Protein AF-A0A538TGB2-F1 (afdb_monomer)

Secondary structure (DSSP, 8-state):
-PPPPTTS-HHHHHHHHHHHHHHHHT-HHHHHHHHHHHHHHHHHTT-HHHHHHHHHHHHHH--SHHHHHHHHHHHHHHHHH-S-GGGTHHHHHHHHHHHHHHHHHTT-HHHHHHHHHHHHHHHTSSPSSHHHHHHHHHHHHHHHHHHHHHS--GGG-EEEE--GGGHHHHHHHHHHHHHHHHHTT---HHHH--HHHHHHHHTTSEEEEEEETTEEEEEEEEEEEEETTEEEEEEEEEEE-GGGTTSSHHHHHHHHHHHHHHHTT--EEEEEEETT-HHHHHHHHTTT-EEEEEEE-TT-SSEEEEEEEE--

Radius of gyration: 23.54 Å; Cα contacts (8 Å, |Δi|>4): 450; chains: 1; bounding box: 54×41×68 Å

Solvent-accessible surface area (backbone atoms only — not comparable to full-atom values): 16550 Å² total; per-residue (Å²): 132,81,81,70,56,91,95,53,59,60,69,48,47,52,40,42,53,48,18,54,52,30,43,73,74,67,43,49,69,68,18,48,52,31,33,50,55,36,27,52,58,26,52,78,69,68,34,26,62,59,25,12,56,38,24,40,52,42,22,69,58,43,84,52,67,69,62,20,37,52,24,22,50,47,14,43,52,25,48,71,60,32,85,65,57,76,80,42,51,87,49,48,27,54,40,30,36,54,33,17,50,39,29,44,75,72,66,42,48,72,60,11,49,58,30,28,56,53,14,48,59,45,36,69,73,40,69,89,51,74,66,35,53,50,52,40,54,49,36,50,52,52,48,48,50,54,53,62,44,72,76,36,58,79,82,64,48,53,74,46,74,64,58,80,84,41,28,63,60,48,27,53,33,32,23,58,37,30,37,69,49,40,75,72,71,43,69,53,65,50,42,73,50,46,49,70,53,41,51,61,67,46,59,91,40,54,41,39,33,31,33,40,94,95,34,70,46,31,34,35,31,38,31,82,47,72,60,96,85,50,55,27,24,38,48,43,73,75,30,41,28,67,92,56,52,95,71,54,54,68,60,53,51,50,52,49,49,56,52,48,22,52,77,71,76,24,55,27,43,35,36,70,46,50,56,87,44,52,71,62,54,53,57,41,42,79,70,61,33,40,80,80,51,71,47,75,53,89,94,45,89,52,50,23,38,28,34,36,28,81,64,131

Nearest PDB structures (foldseek):
  4ua3-assembly1_A  TM=7.512E-01  e=4.539E-07  Schizosaccharomyces pombe 972h-
  4y49-assembly2_I  TM=7.446E-01  e=3.347E-05  Saccharomyces cerevisiae
  2vzz-assembly1_D  TM=7.423E-01  e=2.301E-04  Mycobacterium tuberculosis H37Rv
  2vzy-assembly1_D  TM=6.512E-01  e=7.025E-05  Mycobacterium tuberculosis H37Rv
  2vzy-assembly1_C  TM=6.639E-01  e=1.152E-04  Mycobacterium tuberculosis H37Rv

InterPro domains:
  IPR000182 GNAT domain [PF00583] (200-289)
  IPR000182 GNAT domain [PS51186] (157-312)
  IPR011990 Tetratricopeptide-like helical domain superfamily [SSF48452] (15-126)
  IPR016181 Acyl-CoA N-acyltransferase [SSF55729] (154-296)
  IPR019734 Tetratricopeptide repeat [PS50005] (93-126)
  IPR050832 Bacterial Acetyltransferase [PTHR43877] (157-295)

Organism: Eiseniibacteriota bacterium (NCBI:txid2212470)

Sequence (312 aa):
MRPVPPGFDASVWEQLERARAQASSGDVADAGELYRYAYEACRARQDHYYASVIAHQAGVAEPELAKKHEWNLIAVAEADAVTDRTRVRDFYASNLNNLGMTYAQLGERARAKKTFERALRHAAELAPGAYADQVRGGIERNLARLSTEDSGTNADTTVRRATDDDVPPLTRLINAAYRALGEMGLNFTGVTQDDATTRLRMNGCEVFVIERQERLIGTVKIRIRDDGGIRYAEMTQLAVHPVQQHGGLGTRLVGLVEKRAMELGVDRVRLDTAIPARDLVRWYERRGYAAVGEIQRVGKNYRSVILEKVLS

Mean predicted aligned error: 13.72 Å

Foldseek 3Di:
DDDAPPPHDPVLVVLQVVLVVCLVVVVLPSSLVSLVVSLVVCVVVLVLLVNLVSLQVNLVSDPDLVSNLVSLVSNQVSLVSDPPVVSCLLCNLVSLQSNLVSCVVVVVLVSSLVSLVVSLVSLVVDDDDPSSVVSNVSSVLSNVLSVVCVVDDVVQKDKDWDDLVCLQLLLVQQLQQCCVVVVVVWVPCSVDPDSVRSVVVPPQWGKMFIDGPNHTFWIKIWHWDDDPNQIEIEIDSTTGRPSCPPVCVSVVNVVVSCVVRVVVVHQKYKYKDFPVPVVVVVVVVVVQWDFDAWDDDPPIPGIITMTMHGHD

Structure (mmCIF, N/CA/C/O backbone):
data_AF-A0A538TGB2-F1
#
_entry.id   AF-A0A538TGB2-F1
#
loop_
_atom_site.group_PDB
_atom_site.id
_atom_site.type_symbol
_atom_site.label_atom_id
_atom_site.label_alt_id
_atom_site.label_comp_id
_atom_site.label_asym_id
_atom_site.label_entity_id
_atom_site.label_seq_id
_atom_site.pdbx_PDB_ins_code
_atom_site.Cartn_x
_atom_site.Cartn_y
_atom_site.Cartn_z
_atom_site.occupancy
_atom_site.B_iso_or_equiv
_atom_site.auth_seq_id
_atom_site.auth_comp_id
_atom_site.auth_asym_id
_atom_site.auth_atom_id
_atom_site.pdbx_PDB_model_num
ATOM 1 N N . MET A 1 1 ? 11.758 18.689 -25.638 1.00 71.62 1 MET A N 1
ATOM 2 C CA . MET A 1 1 ? 11.527 17.467 -26.432 1.00 71.62 1 MET A CA 1
ATOM 3 C C . MET A 1 1 ? 12.863 16.773 -26.621 1.00 71.62 1 MET A C 1
ATOM 5 O O . MET A 1 1 ? 13.844 17.466 -26.882 1.00 71.62 1 MET A O 1
ATOM 9 N N . ARG A 1 2 ? 12.944 15.460 -26.402 1.00 81.81 2 ARG A N 1
ATOM 10 C CA . ARG A 1 2 ? 14.190 14.700 -26.613 1.00 81.81 2 ARG A CA 1
ATOM 11 C C . ARG A 1 2 ? 14.505 14.611 -28.115 1.00 81.81 2 ARG A C 1
ATOM 13 O O . ARG A 1 2 ? 13.558 14.567 -28.902 1.00 81.81 2 ARG A O 1
ATOM 20 N N . PRO A 1 3 ? 15.786 14.563 -28.528 1.00 86.75 3 PRO A N 1
ATOM 21 C CA . PRO A 1 3 ? 16.128 14.379 -29.937 1.00 86.75 3 PRO A CA 1
ATOM 22 C C . PRO A 1 3 ? 15.581 13.043 -30.456 1.00 86.75 3 PRO A C 1
ATOM 24 O O . PRO A 1 3 ? 15.560 12.057 -29.714 1.00 86.75 3 PRO A O 1
ATOM 27 N N . VAL A 1 4 ? 15.145 13.023 -31.720 1.00 88.06 4 VAL A N 1
ATOM 28 C CA . VAL A 1 4 ? 14.695 11.796 -32.393 1.00 88.06 4 VAL A CA 1
ATOM 29 C C . VAL A 1 4 ? 15.883 10.832 -32.468 1.00 88.06 4 VAL A C 1
ATOM 31 O O . VAL A 1 4 ? 16.950 11.231 -32.947 1.00 88.06 4 VAL A O 1
ATOM 34 N N . PRO A 1 5 ? 15.749 9.583 -31.995 1.00 85.31 5 PRO A N 1
ATOM 35 C CA . PRO A 1 5 ? 16.825 8.618 -32.098 1.00 85.31 5 PRO A CA 1
ATOM 36 C C . PRO A 1 5 ? 17.201 8.342 -33.561 1.00 85.31 5 PRO A C 1
ATOM 38 O O . PRO A 1 5 ? 16.323 8.339 -34.427 1.00 85.31 5 PRO A O 1
ATOM 41 N N . PRO A 1 6 ? 18.481 8.057 -33.857 1.00 80.69 6 PRO A N 1
ATOM 42 C CA . PRO A 1 6 ? 18.906 7.729 -35.213 1.00 80.69 6 PRO A CA 1
ATOM 43 C C . PRO A 1 6 ? 18.075 6.587 -35.814 1.00 80.69 6 PRO A C 1
ATOM 45 O O . PRO A 1 6 ? 17.938 5.527 -35.205 1.00 80.69 6 PRO A O 1
ATOM 48 N N . GLY A 1 7 ? 17.518 6.812 -37.008 1.00 77.62 7 GLY A N 1
ATOM 49 C CA . GLY A 1 7 ? 16.711 5.823 -37.733 1.00 77.62 7 GLY A CA 1
ATOM 50 C C . GLY A 1 7 ? 15.274 5.641 -37.226 1.00 77.62 7 GLY A C 1
ATOM 51 O O . GLY A 1 7 ? 14.541 4.832 -37.796 1.00 77.62 7 GLY A O 1
ATOM 52 N N . PHE A 1 8 ? 14.857 6.385 -36.196 1.00 84.69 8 PHE A N 1
ATOM 53 C CA . PHE A 1 8 ? 13.492 6.346 -35.681 1.00 84.69 8 PHE A CA 1
ATOM 54 C C . PHE A 1 8 ? 12.589 7.347 -36.413 1.00 84.69 8 PHE A C 1
ATOM 56 O O . PHE A 1 8 ? 13.023 8.434 -36.796 1.00 84.69 8 PHE A O 1
ATOM 63 N N . ASP A 1 9 ? 11.324 6.981 -36.612 1.00 86.19 9 ASP A N 1
ATOM 64 C CA . ASP A 1 9 ? 10.354 7.832 -37.300 1.00 86.19 9 ASP A CA 1
ATOM 65 C C . ASP A 1 9 ? 10.039 9.081 -36.459 1.00 86.19 9 ASP A C 1
ATOM 67 O O . ASP A 1 9 ? 9.584 8.985 -35.316 1.00 86.19 9 ASP A O 1
ATOM 71 N N . ALA A 1 10 ? 10.298 10.264 -37.021 1.00 88.12 10 ALA A N 1
ATOM 72 C CA . ALA A 1 10 ? 10.151 11.531 -36.312 1.00 88.12 10 ALA A CA 1
ATOM 73 C C . ALA A 1 10 ? 8.697 11.825 -35.906 1.00 88.12 10 ALA A C 1
ATOM 75 O O . ALA A 1 10 ? 8.475 12.371 -34.826 1.00 88.12 10 ALA A O 1
ATOM 76 N N . SER A 1 11 ? 7.716 11.423 -36.721 1.00 86.69 11 SER A N 1
ATOM 77 C CA . SER A 1 11 ? 6.295 11.605 -36.409 1.00 86.69 11 SER A CA 1
ATOM 78 C C . SER A 1 11 ? 5.872 10.688 -35.263 1.00 86.69 11 SER A C 1
ATOM 80 O O . SER A 1 11 ? 5.212 11.124 -34.321 1.00 86.69 11 SER A O 1
ATOM 82 N N . VAL A 1 12 ? 6.320 9.429 -35.278 1.00 88.75 12 VAL A N 1
ATOM 83 C CA . VAL A 1 12 ? 6.070 8.488 -34.173 1.00 88.75 12 VAL A CA 1
ATOM 84 C C . VAL A 1 12 ? 6.739 8.970 -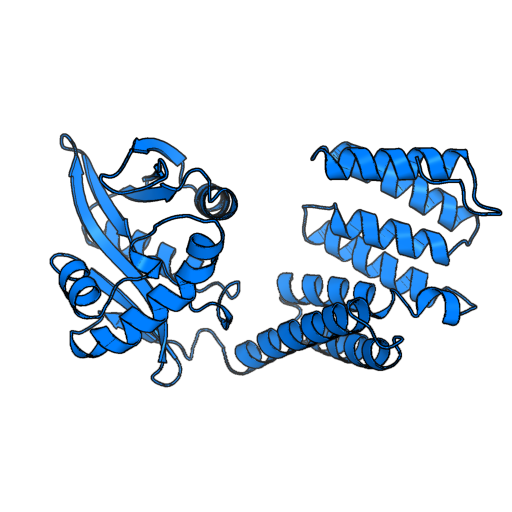32.883 1.00 88.75 12 VAL A C 1
ATOM 86 O O . VAL A 1 12 ? 6.155 8.867 -31.804 1.00 88.75 12 VAL A O 1
ATOM 89 N N . TRP A 1 13 ? 7.947 9.533 -32.980 1.00 90.62 13 TRP A N 1
ATOM 90 C CA . TRP A 1 13 ? 8.665 10.085 -31.830 1.00 90.62 13 TRP A CA 1
ATOM 91 C C . TRP A 1 13 ? 7.940 11.271 -31.199 1.00 90.62 13 TRP A C 1
ATOM 93 O O . TRP A 1 13 ? 7.841 11.351 -29.976 1.00 90.62 13 TRP A O 1
ATOM 103 N N . GLU A 1 14 ? 7.410 12.174 -32.022 1.00 90.56 14 GLU A N 1
ATOM 104 C CA . GLU A 1 14 ? 6.625 13.315 -31.556 1.00 90.56 14 GLU A CA 1
ATOM 105 C C . GLU A 1 14 ? 5.381 12.858 -30.784 1.00 90.56 14 GLU A C 1
ATOM 107 O O . GLU A 1 14 ? 5.138 13.326 -29.670 1.00 90.56 14 GLU A O 1
ATOM 112 N N . GLN A 1 15 ? 4.634 11.886 -31.320 1.00 89.38 15 GLN A N 1
ATOM 113 C CA . GLN A 1 15 ? 3.463 11.335 -30.630 1.00 89.38 15 GLN A CA 1
ATOM 114 C C . GLN A 1 15 ? 3.843 10.641 -29.318 1.00 89.38 15 GLN A C 1
ATOM 116 O O . GLN A 1 15 ? 3.146 10.787 -28.315 1.00 89.38 15 GLN A O 1
ATOM 121 N N . LEU A 1 16 ? 4.980 9.945 -29.284 1.00 91.12 16 LEU A N 1
ATOM 122 C CA . LEU A 1 16 ? 5.488 9.328 -28.063 1.00 91.12 16 LEU A CA 1
ATOM 123 C C . LEU A 1 16 ? 5.885 10.367 -26.999 1.00 91.12 16 LEU A C 1
ATOM 125 O O . LEU A 1 16 ? 5.626 10.168 -25.812 1.00 91.12 16 LEU A O 1
ATOM 129 N N . GLU A 1 17 ? 6.495 11.485 -27.394 1.00 92.44 17 GLU A N 1
ATOM 130 C CA . GLU A 1 17 ? 6.800 12.591 -26.477 1.00 92.44 17 GLU A CA 1
ATOM 131 C C . GLU A 1 17 ? 5.519 13.264 -25.958 1.00 92.44 17 GLU A C 1
ATOM 133 O O . GLU A 1 17 ? 5.442 13.588 -24.770 1.00 92.44 17 GLU A O 1
ATOM 138 N N . ARG A 1 18 ? 4.485 13.404 -26.801 1.00 89.31 18 ARG A N 1
ATOM 139 C CA . ARG A 1 18 ? 3.155 13.875 -26.380 1.00 89.31 18 ARG A CA 1
ATOM 140 C C . ARG A 1 18 ? 2.497 12.922 -25.382 1.00 89.31 18 ARG A C 1
ATOM 142 O O . ARG A 1 18 ? 2.038 13.388 -24.342 1.00 89.31 18 ARG A O 1
ATOM 149 N N . ALA A 1 19 ? 2.540 11.611 -25.636 1.00 90.25 19 ALA A N 1
ATOM 150 C CA . ALA A 1 19 ? 2.026 10.591 -24.718 1.00 90.25 19 ALA A CA 1
ATOM 151 C C . ALA A 1 19 ? 2.683 10.704 -23.336 1.00 90.25 19 ALA A C 1
ATOM 153 O O . ALA A 1 19 ? 2.006 10.723 -22.310 1.00 90.25 19 ALA A O 1
ATOM 154 N N . ARG A 1 20 ? 4.014 10.861 -23.304 1.00 90.94 20 ARG A N 1
ATOM 155 C CA . ARG A 1 20 ? 4.772 11.062 -22.057 1.00 90.94 20 ARG A CA 1
ATOM 156 C C . ARG A 1 20 ? 4.334 12.324 -21.319 1.00 90.94 20 ARG A C 1
ATOM 158 O O . ARG A 1 20 ? 4.204 12.295 -20.093 1.00 90.94 20 ARG A O 1
ATOM 165 N N . ALA A 1 21 ? 4.125 13.424 -22.040 1.00 87.88 21 ALA A N 1
ATOM 166 C CA . ALA A 1 21 ? 3.692 14.682 -21.442 1.00 87.88 21 ALA A CA 1
ATOM 167 C C . ALA A 1 21 ? 2.289 14.556 -20.823 1.00 87.88 21 ALA A C 1
ATOM 169 O O . ALA A 1 21 ? 2.114 14.925 -19.664 1.00 87.88 21 ALA A O 1
ATOM 170 N N . GLN A 1 22 ? 1.337 13.959 -21.547 1.00 87.12 22 GLN A N 1
ATOM 171 C CA . GLN A 1 22 ? -0.039 13.747 -21.080 1.00 87.12 22 GLN A CA 1
ATOM 172 C C . GLN A 1 22 ? -0.117 12.788 -19.886 1.00 87.12 22 GLN A C 1
ATOM 174 O O . GLN A 1 22 ? -0.754 13.094 -18.875 1.00 87.12 22 GLN A O 1
ATOM 179 N N . ALA A 1 23 ? 0.618 11.673 -19.940 1.00 83.31 23 ALA A N 1
ATOM 180 C CA . ALA A 1 23 ? 0.726 10.752 -18.813 1.00 83.31 23 ALA A CA 1
ATOM 181 C C . ALA A 1 23 ? 1.281 11.455 -17.560 1.00 83.31 23 ALA A C 1
ATOM 183 O O . ALA A 1 23 ? 0.817 11.207 -16.448 1.00 83.31 23 ALA A O 1
ATOM 184 N N . SER A 1 24 ? 2.235 12.378 -17.733 1.00 82.50 24 SER A N 1
ATOM 185 C CA . SER A 1 24 ? 2.800 13.156 -16.620 1.00 82.50 24 SER A CA 1
ATOM 186 C C . SER A 1 24 ? 1.833 14.210 -16.070 1.00 82.50 24 SER A C 1
ATOM 188 O O . SER A 1 24 ? 1.917 14.542 -14.888 1.00 82.50 24 SER A O 1
ATOM 190 N N . SER A 1 25 ? 0.920 14.739 -16.893 1.00 81.69 25 SER A N 1
ATOM 191 C CA . SER A 1 25 ? -0.102 15.705 -16.467 1.00 81.69 25 SER A CA 1
ATOM 192 C C . SER A 1 25 ? -1.363 15.058 -15.885 1.00 81.69 25 SER A C 1
ATOM 194 O O . SER A 1 25 ? -2.229 15.774 -15.389 1.00 81.69 25 SER A O 1
ATOM 196 N N . GLY A 1 26 ? -1.461 13.723 -15.903 1.00 73.81 26 GLY A N 1
ATOM 197 C CA . GLY A 1 26 ? -2.597 12.970 -15.362 1.00 73.81 26 GLY A CA 1
ATOM 198 C C . GLY A 1 26 ? -3.758 12.772 -16.340 1.00 73.81 26 GLY A C 1
ATOM 199 O O . GLY A 1 26 ? -4.820 12.321 -15.916 1.00 73.81 26 GLY A O 1
ATOM 200 N N . ASP A 1 27 ? -3.560 13.075 -17.625 1.00 77.50 27 ASP A N 1
ATOM 201 C CA . ASP A 1 27 ? -4.529 12.797 -18.686 1.00 77.50 27 ASP A CA 1
ATOM 202 C C . ASP A 1 27 ? -4.235 11.427 -19.306 1.00 77.50 27 ASP A C 1
ATOM 204 O O . ASP A 1 27 ? -3.435 11.272 -20.230 1.00 77.50 27 ASP A O 1
ATOM 208 N N . VAL A 1 28 ? -4.795 10.395 -18.680 1.00 75.12 28 VAL A N 1
ATOM 209 C CA . VAL A 1 28 ? -4.347 9.018 -18.898 1.00 75.12 28 VAL A CA 1
ATOM 210 C C . VAL A 1 28 ? -5.021 8.350 -20.099 1.00 75.12 28 VAL A C 1
ATOM 212 O O . VAL A 1 28 ? -4.422 7.470 -20.716 1.00 75.12 28 VAL A O 1
ATOM 215 N N . ALA A 1 29 ? -6.241 8.769 -20.450 1.00 75.31 29 ALA A N 1
ATOM 216 C CA . ALA A 1 29 ? -6.975 8.210 -21.585 1.00 75.31 29 ALA A CA 1
ATOM 217 C C . ALA A 1 29 ? -6.307 8.600 -22.912 1.00 75.31 29 ALA A C 1
ATOM 219 O O . ALA A 1 29 ? -5.943 7.719 -23.696 1.00 75.31 29 ALA A O 1
ATOM 220 N N . ASP A 1 30 ? -6.037 9.893 -23.095 1.00 78.50 30 ASP A N 1
ATOM 221 C CA . ASP A 1 30 ? -5.397 10.426 -24.299 1.00 78.50 30 ASP A CA 1
ATOM 222 C C . ASP A 1 30 ? -3.961 9.901 -24.457 1.00 78.50 30 ASP A C 1
ATOM 224 O O . ASP A 1 30 ? -3.542 9.497 -25.547 1.00 78.50 30 ASP A O 1
ATOM 228 N N . ALA A 1 31 ? -3.218 9.798 -23.347 1.00 86.38 31 ALA A N 1
ATOM 229 C CA . ALA A 1 31 ? -1.884 9.204 -23.358 1.00 86.38 31 ALA A CA 1
ATOM 230 C C . ALA A 1 31 ? -1.906 7.738 -23.830 1.00 86.38 31 ALA A C 1
ATOM 232 O O . ALA A 1 31 ? -1.010 7.306 -24.560 1.00 86.38 31 ALA A O 1
ATOM 233 N N . GLY A 1 32 ? -2.929 6.972 -23.434 1.00 87.50 32 GLY A N 1
ATOM 234 C CA . GLY A 1 32 ? -3.091 5.568 -23.809 1.00 87.50 32 GLY A CA 1
ATOM 235 C C . GLY A 1 32 ? -3.270 5.360 -25.315 1.00 87.50 32 GLY A C 1
ATOM 236 O O . GLY A 1 32 ? -2.690 4.429 -25.881 1.00 87.50 32 GLY A O 1
ATOM 237 N N . GLU A 1 33 ? -4.023 6.235 -25.986 1.00 89.94 33 GLU A N 1
ATOM 238 C CA . GLU A 1 33 ? -4.195 6.179 -27.444 1.00 89.94 33 GLU A CA 1
ATOM 239 C C . GLU A 1 33 ? -2.892 6.484 -28.187 1.00 89.94 33 GLU A C 1
ATOM 241 O O . GLU A 1 33 ? -2.516 5.751 -29.106 1.00 89.94 33 GLU A O 1
ATOM 246 N N . LEU A 1 34 ? -2.150 7.502 -27.743 1.00 92.50 34 LEU A N 1
ATOM 247 C CA . LEU A 1 34 ? -0.860 7.850 -28.339 1.00 92.50 34 LEU A CA 1
ATOM 248 C C . LEU A 1 34 ? 0.191 6.749 -28.144 1.00 92.50 34 LEU A C 1
ATOM 250 O O . LEU A 1 34 ? 0.955 6.454 -29.067 1.00 92.50 34 LEU A O 1
ATOM 254 N N . TYR A 1 35 ? 0.217 6.101 -26.974 1.00 94.69 35 TYR A N 1
ATOM 255 C CA . TYR A 1 35 ? 1.085 4.946 -26.747 1.00 94.69 35 TYR A CA 1
ATOM 256 C C . TYR A 1 35 ? 0.736 3.771 -27.663 1.00 94.69 35 TYR A C 1
ATOM 258 O O . TYR A 1 35 ? 1.645 3.148 -28.216 1.00 94.69 35 TYR A O 1
ATOM 266 N N . ARG A 1 36 ? -0.558 3.488 -27.865 1.00 94.75 36 ARG A N 1
ATOM 267 C CA . ARG A 1 36 ? -1.010 2.432 -28.782 1.00 94.75 36 ARG A CA 1
ATOM 268 C C . ARG A 1 36 ? -0.579 2.713 -30.217 1.00 94.75 36 ARG A C 1
ATOM 270 O O . ARG A 1 36 ? 0.041 1.850 -30.832 1.00 94.75 36 ARG A O 1
ATOM 277 N N . TYR A 1 37 ? -0.813 3.931 -30.701 1.00 94.44 37 TYR A N 1
ATOM 278 C CA . TYR A 1 37 ? -0.370 4.360 -32.027 1.00 94.44 37 TYR A CA 1
ATOM 279 C C . TYR A 1 37 ? 1.144 4.178 -32.209 1.00 94.44 37 TYR A C 1
ATOM 281 O O . TYR A 1 37 ? 1.601 3.578 -33.184 1.00 94.44 37 TYR A O 1
ATOM 289 N N . ALA A 1 38 ? 1.941 4.651 -31.245 1.00 94.88 38 ALA A N 1
ATOM 290 C CA . ALA A 1 38 ? 3.393 4.560 -31.334 1.00 94.88 38 ALA A CA 1
ATOM 291 C C . ALA A 1 38 ? 3.896 3.105 -31.289 1.00 94.88 38 ALA A C 1
ATOM 293 O O . ALA A 1 38 ? 4.843 2.752 -31.999 1.00 94.88 38 ALA A O 1
ATOM 294 N N . TYR A 1 39 ? 3.250 2.250 -30.489 1.00 96.12 39 TYR A N 1
ATOM 295 C CA . TYR A 1 39 ? 3.533 0.817 -30.434 1.00 96.12 39 TYR A CA 1
ATOM 296 C C . TYR A 1 39 ? 3.254 0.141 -31.783 1.00 96.12 39 TYR A C 1
ATOM 298 O O . TYR A 1 39 ? 4.136 -0.529 -32.323 1.00 96.12 39 TYR A O 1
ATOM 306 N N . GLU A 1 40 ? 2.068 0.352 -32.357 1.00 96.12 40 GLU A N 1
ATOM 307 C CA . GLU A 1 40 ? 1.661 -0.233 -33.641 1.00 96.12 40 GLU A CA 1
ATOM 308 C C . GLU A 1 40 ? 2.585 0.199 -34.786 1.00 96.12 40 GLU A C 1
ATOM 310 O O . GLU A 1 40 ? 2.991 -0.629 -35.606 1.00 96.12 40 GLU A O 1
ATOM 315 N N . ALA A 1 41 ? 3.013 1.464 -34.796 1.00 94.44 41 ALA A N 1
ATOM 316 C CA . ALA A 1 41 ? 3.970 1.966 -35.775 1.00 94.44 41 ALA A CA 1
ATOM 317 C C . ALA A 1 41 ? 5.347 1.282 -35.664 1.00 94.44 41 ALA A C 1
ATOM 319 O O . ALA A 1 41 ? 5.949 0.926 -36.681 1.00 94.44 41 ALA A O 1
ATOM 320 N N . CYS A 1 42 ? 5.841 1.036 -34.443 1.00 93.19 42 CYS A N 1
ATOM 321 C CA . CYS A 1 42 ? 7.081 0.277 -34.236 1.00 93.19 42 CYS A CA 1
ATOM 322 C C . CYS A 1 42 ? 6.924 -1.181 -34.683 1.00 93.19 42 CYS A C 1
ATOM 324 O O . CYS A 1 42 ? 7.800 -1.732 -35.351 1.00 93.19 42 CYS A O 1
ATOM 326 N N . ARG A 1 43 ? 5.780 -1.798 -34.373 1.00 94.62 43 ARG A N 1
ATOM 327 C CA . ARG A 1 43 ? 5.451 -3.175 -34.760 1.00 94.62 43 ARG A CA 1
ATOM 328 C C . ARG A 1 43 ? 5.383 -3.379 -36.264 1.00 94.62 43 ARG A C 1
ATOM 330 O O . ARG A 1 43 ? 5.942 -4.358 -36.752 1.00 94.62 43 ARG A O 1
ATOM 337 N N . ALA A 1 44 ? 4.766 -2.453 -36.995 1.00 94.00 44 ALA A N 1
ATOM 338 C CA . ALA A 1 44 ? 4.696 -2.495 -38.456 1.00 94.00 44 ALA A CA 1
ATOM 339 C C . ALA A 1 44 ? 6.089 -2.501 -39.112 1.00 94.00 44 ALA A C 1
ATOM 341 O O . ALA A 1 44 ? 6.268 -3.040 -40.201 1.00 94.00 44 ALA A O 1
ATOM 342 N N . ARG A 1 45 ? 7.088 -1.938 -38.424 1.00 91.12 45 ARG A N 1
ATOM 343 C CA . ARG A 1 45 ? 8.490 -1.874 -38.858 1.00 91.12 45 ARG A CA 1
ATOM 344 C C . ARG A 1 45 ? 9.361 -2.977 -38.249 1.00 91.12 45 ARG A C 1
ATOM 346 O O . ARG A 1 45 ? 10.572 -2.953 -38.438 1.00 91.12 45 ARG A O 1
ATOM 353 N N . GLN A 1 46 ? 8.762 -3.910 -37.502 1.00 92.56 46 GLN A N 1
ATOM 354 C CA . GLN A 1 46 ? 9.451 -4.956 -36.737 1.00 92.56 46 GLN A CA 1
ATOM 355 C C . GLN A 1 46 ? 10.504 -4.405 -35.753 1.00 92.56 46 GLN A C 1
ATOM 357 O O . GLN A 1 46 ? 11.471 -5.082 -35.402 1.00 92.56 46 GLN A O 1
ATOM 362 N N . ASP A 1 47 ? 10.309 -3.176 -35.265 1.00 92.75 47 ASP A N 1
ATOM 363 C CA . ASP A 1 47 ? 11.178 -2.559 -34.264 1.00 92.75 47 ASP A CA 1
ATOM 364 C C . ASP A 1 47 ? 10.765 -2.997 -32.855 1.00 92.75 47 ASP A C 1
ATOM 366 O O . ASP A 1 47 ? 10.156 -2.262 -32.072 1.00 92.75 47 ASP A O 1
ATOM 370 N N . HIS A 1 48 ? 11.097 -4.246 -32.545 1.00 95.56 48 HIS A N 1
ATOM 371 C CA . HIS A 1 48 ? 10.811 -4.883 -31.262 1.00 95.56 48 HIS A CA 1
ATOM 372 C C . HIS A 1 48 ? 11.424 -4.135 -30.068 1.00 95.56 48 HIS A C 1
ATOM 374 O O . HIS A 1 48 ? 10.875 -4.152 -28.966 1.00 95.56 48 HIS A O 1
ATOM 380 N N . TYR A 1 49 ? 12.548 -3.439 -30.273 1.00 94.88 49 TYR A N 1
ATOM 381 C CA . TYR A 1 49 ? 13.207 -2.689 -29.208 1.00 94.88 49 TYR A CA 1
ATOM 382 C C . TYR A 1 49 ? 12.336 -1.519 -28.751 1.00 94.88 49 TYR A C 1
ATOM 384 O O . TYR A 1 49 ? 11.996 -1.426 -27.570 1.00 94.88 49 TYR A O 1
ATOM 392 N N . TYR A 1 50 ? 11.934 -0.646 -29.678 1.00 93.19 50 TYR A N 1
ATOM 393 C CA . TYR A 1 50 ? 11.091 0.488 -29.311 1.00 93.19 50 TYR A CA 1
ATOM 394 C C . TYR A 1 50 ? 9.667 0.060 -28.975 1.00 93.19 50 TYR A C 1
ATOM 396 O O . TYR A 1 50 ? 9.087 0.629 -28.052 1.00 93.19 50 TYR A O 1
ATOM 404 N N . ALA A 1 51 ? 9.138 -0.985 -29.619 1.00 96.06 51 ALA A N 1
ATOM 405 C CA . ALA A 1 51 ? 7.855 -1.566 -29.237 1.00 96.06 51 ALA A CA 1
ATOM 406 C C . ALA A 1 51 ? 7.849 -2.004 -27.758 1.00 96.06 51 ALA A C 1
ATOM 408 O O . ALA A 1 51 ? 6.904 -1.693 -27.034 1.00 96.06 51 ALA A O 1
ATOM 409 N N . SER A 1 52 ? 8.929 -2.631 -27.273 1.00 97.44 52 SER A N 1
ATOM 410 C CA . SER A 1 52 ? 9.078 -2.995 -25.857 1.00 97.44 52 SER A CA 1
ATOM 411 C C . SER A 1 52 ? 9.134 -1.776 -24.931 1.00 97.44 52 SER A C 1
ATOM 413 O O . SER A 1 52 ? 8.432 -1.734 -23.918 1.00 97.44 52 SER A O 1
ATOM 415 N N . VAL A 1 53 ? 9.935 -0.762 -25.281 1.00 94.88 53 VAL A N 1
ATOM 416 C CA . VAL A 1 53 ? 10.069 0.473 -24.486 1.00 94.88 53 VAL A CA 1
ATOM 417 C C . VAL A 1 53 ? 8.732 1.208 -24.375 1.00 94.88 53 VAL A C 1
ATOM 419 O O . VAL A 1 53 ? 8.367 1.673 -23.295 1.00 94.88 53 VAL A O 1
ATOM 422 N N . ILE A 1 54 ? 7.993 1.306 -25.480 1.00 95.88 54 ILE A N 1
ATOM 423 C CA . ILE A 1 54 ? 6.688 1.970 -25.535 1.00 95.88 54 ILE A CA 1
ATOM 424 C C . ILE A 1 54 ? 5.658 1.182 -24.729 1.00 95.88 54 ILE A C 1
ATOM 426 O O . ILE A 1 54 ? 4.979 1.771 -23.893 1.00 95.88 54 ILE A O 1
ATOM 430 N N . ALA A 1 55 ? 5.588 -0.140 -24.908 1.00 97.75 55 ALA A N 1
ATOM 431 C CA . ALA A 1 55 ? 4.674 -0.993 -24.151 1.00 97.75 55 ALA A CA 1
ATOM 432 C C . ALA A 1 55 ? 4.932 -0.918 -22.638 1.00 97.75 55 ALA A C 1
ATOM 434 O O . ALA A 1 55 ? 3.990 -0.851 -21.854 1.00 97.75 55 ALA A O 1
ATOM 435 N N . HIS A 1 56 ? 6.198 -0.846 -22.213 1.00 96.00 56 HIS A N 1
ATOM 436 C CA . HIS A 1 56 ? 6.534 -0.629 -20.807 1.00 96.00 56 HIS A CA 1
ATOM 437 C C . HIS A 1 56 ? 5.996 0.718 -20.290 1.00 96.00 56 HIS A C 1
ATOM 439 O O . HIS A 1 56 ? 5.391 0.769 -19.220 1.00 96.00 56 HIS A O 1
ATOM 445 N N . GLN A 1 57 ? 6.172 1.803 -21.050 1.00 95.00 57 GLN A N 1
ATOM 446 C CA . GLN A 1 57 ? 5.674 3.135 -20.677 1.00 95.00 57 GLN A CA 1
ATOM 447 C C . GLN A 1 57 ? 4.140 3.185 -20.626 1.00 95.00 57 GLN A C 1
ATOM 449 O O . GLN A 1 57 ? 3.582 3.721 -19.669 1.00 95.00 57 GLN A O 1
ATOM 454 N N . ALA A 1 58 ? 3.473 2.560 -21.599 1.00 95.25 58 ALA A N 1
ATOM 455 C CA . ALA A 1 58 ? 2.024 2.397 -21.622 1.00 95.25 58 ALA A CA 1
ATOM 456 C C . ALA A 1 58 ? 1.533 1.631 -20.384 1.00 95.25 58 ALA A C 1
ATOM 458 O O . ALA A 1 58 ? 0.630 2.083 -19.683 1.00 95.25 58 ALA A O 1
ATOM 459 N N . GLY A 1 59 ? 2.203 0.523 -20.052 1.00 94.38 59 GLY A N 1
ATOM 460 C CA . GLY A 1 59 ? 1.922 -0.266 -18.859 1.00 94.38 59 GLY A CA 1
ATOM 461 C C . GLY A 1 59 ? 2.104 0.523 -17.566 1.00 94.38 59 GLY A C 1
ATOM 462 O O . GLY A 1 59 ? 1.314 0.353 -16.651 1.00 94.38 59 GLY A O 1
ATOM 463 N N . VAL A 1 60 ? 3.086 1.422 -17.465 1.00 91.56 60 VAL A N 1
ATOM 464 C CA . VAL A 1 60 ? 3.250 2.289 -16.283 1.00 91.56 60 VAL A CA 1
ATOM 465 C C . VAL A 1 60 ? 2.093 3.285 -16.152 1.00 91.56 60 VAL A C 1
ATOM 467 O O . VAL A 1 60 ? 1.565 3.448 -15.047 1.00 91.56 60 VAL A O 1
ATOM 470 N N . ALA A 1 61 ? 1.690 3.911 -17.261 1.00 90.00 61 ALA A N 1
ATOM 471 C CA . ALA A 1 61 ? 0.628 4.915 -17.294 1.00 90.00 61 ALA A CA 1
ATOM 472 C C . ALA A 1 61 ? -0.775 4.325 -17.061 1.00 90.00 61 ALA A C 1
ATOM 474 O O . ALA A 1 61 ? -1.613 4.983 -16.457 1.00 90.00 61 ALA A O 1
ATOM 475 N N . GLU A 1 62 ? -1.026 3.085 -17.485 1.00 91.94 62 GLU A N 1
ATOM 476 C CA . GLU A 1 62 ? -2.355 2.463 -17.472 1.00 91.94 62 GLU A CA 1
ATOM 477 C C . GLU A 1 62 ? -2.916 2.235 -16.042 1.00 91.94 62 GLU A C 1
ATOM 479 O O . GLU A 1 62 ? -2.300 1.530 -15.227 1.00 91.94 62 GLU A O 1
ATOM 484 N N . PRO A 1 63 ? -4.080 2.814 -15.688 1.00 87.56 63 PRO A N 1
ATOM 485 C CA . PRO A 1 63 ? -4.661 2.700 -14.353 1.00 87.56 63 PRO A CA 1
ATOM 486 C C . PRO A 1 63 ? -5.412 1.384 -14.148 1.00 87.56 63 PRO A C 1
ATOM 488 O O . PRO A 1 63 ? -5.484 0.899 -13.016 1.00 87.56 63 PRO A O 1
ATOM 491 N N . GLU A 1 64 ? -5.969 0.800 -15.210 1.00 88.44 64 GLU A N 1
ATOM 492 C CA . GLU A 1 64 ? -6.744 -0.430 -15.128 1.00 88.44 64 GLU A CA 1
ATOM 493 C C . GLU A 1 64 ? -5.815 -1.647 -15.082 1.00 88.44 64 GLU A C 1
ATOM 495 O O . GLU A 1 64 ? -5.011 -1.880 -15.983 1.00 88.44 64 GLU A O 1
ATOM 500 N N . LEU A 1 65 ? -5.929 -2.462 -14.029 1.00 89.56 65 LEU A N 1
ATOM 501 C CA . LEU A 1 65 ? -4.994 -3.563 -13.783 1.00 89.56 65 LEU A CA 1
ATOM 502 C C . LEU A 1 65 ? -4.928 -4.577 -14.938 1.00 89.56 65 LEU A C 1
ATOM 504 O O . LEU A 1 65 ? -3.836 -5.039 -15.264 1.00 89.56 65 LEU A O 1
ATOM 508 N N . ALA A 1 66 ? -6.065 -4.909 -15.557 1.00 88.56 66 ALA A N 1
ATOM 509 C CA . ALA A 1 66 ? -6.122 -5.866 -16.662 1.00 88.56 66 ALA A CA 1
ATOM 510 C C . ALA A 1 66 ? -5.337 -5.365 -17.887 1.00 88.56 66 ALA A C 1
ATOM 512 O O . ALA A 1 66 ? -4.419 -6.037 -18.352 1.00 88.56 66 ALA A O 1
ATOM 513 N N . LYS A 1 67 ? -5.601 -4.132 -18.331 1.00 92.75 67 LYS A N 1
ATOM 514 C CA . LYS A 1 67 ? -4.881 -3.499 -19.449 1.00 92.75 67 LYS A CA 1
ATOM 515 C C . LYS A 1 67 ? -3.404 -3.265 -19.132 1.00 92.75 67 LYS A C 1
ATOM 517 O O . LYS A 1 67 ? -2.535 -3.476 -19.973 1.00 92.75 67 LYS A O 1
ATOM 522 N N . LYS A 1 68 ? -3.088 -2.881 -17.891 1.00 96.19 68 LYS A N 1
ATOM 523 C CA . LYS A 1 68 ? -1.704 -2.742 -17.413 1.00 96.19 68 LYS A CA 1
ATOM 524 C C . LYS A 1 68 ? -0.961 -4.079 -17.496 1.00 96.19 68 LYS A C 1
ATOM 526 O O . LYS A 1 68 ? 0.208 -4.110 -17.878 1.00 96.19 68 LYS A O 1
ATOM 531 N N . HIS A 1 69 ? -1.630 -5.182 -17.163 1.00 96.50 69 HIS A N 1
ATOM 532 C CA . HIS A 1 69 ? -1.069 -6.522 -17.300 1.00 96.50 69 HIS A CA 1
ATOM 533 C C . HIS A 1 69 ? -0.806 -6.893 -18.766 1.00 96.50 69 HIS A C 1
ATOM 535 O O . HIS A 1 69 ? 0.287 -7.369 -19.075 1.00 96.50 69 HIS A O 1
ATOM 541 N N . GLU A 1 70 ? -1.746 -6.609 -19.671 1.00 97.50 70 GLU A N 1
ATOM 542 C CA . GLU A 1 70 ? -1.573 -6.815 -21.117 1.00 97.50 70 GLU A CA 1
ATOM 543 C C . GLU A 1 70 ? -0.360 -6.051 -21.662 1.00 97.50 70 GLU A C 1
ATOM 545 O O . GLU A 1 70 ? 0.499 -6.638 -22.322 1.00 97.50 70 GLU A O 1
ATOM 550 N N . TRP A 1 71 ? -0.215 -4.770 -21.314 1.00 98.12 71 TRP A N 1
ATOM 551 C CA . TRP A 1 71 ? 0.949 -3.978 -21.713 1.00 98.12 71 TRP A CA 1
ATOM 552 C C . TRP A 1 71 ? 2.268 -4.544 -21.185 1.00 98.12 71 TRP A C 1
ATOM 554 O O . TRP A 1 71 ? 3.259 -4.582 -21.915 1.00 98.12 71 TRP A O 1
ATOM 564 N N . ASN A 1 72 ? 2.294 -5.034 -19.944 1.00 98.25 72 ASN A N 1
ATOM 565 C CA . ASN A 1 72 ? 3.491 -5.656 -19.379 1.00 98.25 72 ASN A CA 1
ATOM 566 C C . ASN A 1 72 ? 3.834 -6.994 -20.054 1.00 98.25 72 ASN A C 1
ATOM 568 O O . ASN A 1 72 ? 5.017 -7.295 -20.234 1.00 98.25 72 ASN A O 1
ATOM 572 N N . LEU A 1 73 ? 2.830 -7.783 -20.456 1.00 98.44 73 LEU A N 1
ATOM 573 C CA . LEU A 1 73 ? 3.035 -8.989 -21.264 1.00 98.44 73 LEU A CA 1
ATOM 574 C C . LEU A 1 73 ? 3.653 -8.634 -22.617 1.00 98.44 73 LEU A C 1
ATOM 576 O O . LEU A 1 73 ? 4.659 -9.232 -22.999 1.00 98.44 73 LEU A O 1
ATOM 580 N N . ILE A 1 74 ? 3.100 -7.627 -23.298 1.00 98.44 74 ILE A N 1
ATOM 581 C CA . ILE A 1 74 ? 3.615 -7.127 -24.577 1.00 98.44 74 ILE A CA 1
ATOM 582 C C . ILE A 1 74 ? 5.053 -6.630 -24.411 1.00 98.44 74 ILE A C 1
ATOM 584 O O . ILE A 1 74 ? 5.926 -7.031 -25.171 1.00 98.44 74 ILE A O 1
ATOM 588 N N . ALA A 1 75 ? 5.345 -5.820 -23.392 1.00 98.38 75 ALA A N 1
ATOM 589 C CA . ALA A 1 75 ? 6.683 -5.275 -23.169 1.00 98.38 75 ALA A CA 1
ATOM 590 C C . ALA A 1 75 ? 7.750 -6.371 -23.027 1.00 98.38 75 ALA A C 1
ATOM 592 O O . ALA A 1 75 ? 8.846 -6.247 -23.582 1.00 98.38 75 ALA A O 1
ATOM 593 N N . VAL A 1 76 ? 7.435 -7.454 -22.307 1.00 98.38 76 VAL A N 1
ATOM 594 C CA . VAL A 1 76 ? 8.329 -8.612 -22.168 1.00 98.38 76 VAL A CA 1
ATOM 595 C C . VAL A 1 76 ? 8.409 -9.409 -23.470 1.00 98.38 76 VAL A C 1
ATOM 597 O O . VAL A 1 76 ? 9.514 -9.753 -23.873 1.00 98.38 76 VAL A O 1
ATOM 600 N N . ALA A 1 77 ? 7.288 -9.656 -24.155 1.00 98.19 77 ALA A N 1
ATOM 601 C CA . ALA A 1 77 ? 7.263 -10.392 -25.421 1.00 98.19 77 ALA A CA 1
ATOM 602 C C . ALA A 1 77 ? 8.048 -9.679 -26.536 1.00 98.19 77 ALA A C 1
ATOM 604 O O . ALA A 1 77 ? 8.795 -10.310 -27.277 1.00 98.19 77 ALA A O 1
ATOM 605 N N . GLU A 1 78 ? 7.934 -8.354 -26.626 1.00 98.31 78 GLU A N 1
ATOM 606 C CA . GLU A 1 78 ? 8.711 -7.547 -27.564 1.00 98.31 78 GLU A CA 1
ATOM 607 C C . GLU A 1 78 ? 10.194 -7.546 -27.210 1.00 98.31 78 GLU A C 1
ATOM 609 O O . GLU A 1 78 ? 11.030 -7.741 -28.088 1.00 98.31 78 GLU A O 1
ATOM 614 N N . ALA A 1 79 ? 10.544 -7.413 -25.924 1.00 97.75 79 ALA A N 1
ATOM 615 C CA . ALA A 1 79 ? 11.937 -7.554 -25.509 1.00 97.75 79 ALA A CA 1
ATOM 616 C C . ALA A 1 79 ? 12.478 -8.952 -25.850 1.00 97.75 79 ALA A C 1
ATOM 618 O O . ALA A 1 79 ? 13.614 -9.060 -26.308 1.00 97.75 79 ALA A O 1
ATOM 619 N N . ASP A 1 80 ? 11.645 -9.992 -25.704 1.00 97.12 80 ASP A N 1
ATOM 620 C CA . ASP A 1 80 ? 11.900 -11.379 -26.104 1.00 97.12 80 ASP A CA 1
ATOM 621 C C . ASP A 1 80 ? 12.002 -11.558 -27.628 1.00 97.12 80 ASP A C 1
ATOM 623 O O . ASP A 1 80 ? 12.636 -12.510 -28.070 1.00 97.12 80 ASP A O 1
ATOM 627 N N . ALA A 1 81 ? 11.534 -10.621 -28.445 1.00 97.25 81 ALA A N 1
ATOM 628 C CA . ALA A 1 81 ? 11.690 -10.659 -29.899 1.00 97.25 81 ALA A CA 1
ATOM 629 C C . ALA A 1 81 ? 12.904 -9.860 -30.422 1.00 97.25 81 ALA A C 1
ATOM 631 O O . ALA A 1 81 ? 13.265 -9.993 -31.589 1.00 97.25 81 ALA A O 1
ATOM 632 N N . VAL A 1 82 ? 13.580 -9.062 -29.583 1.00 96.88 82 VAL A N 1
ATOM 633 C CA . VAL A 1 82 ? 14.789 -8.328 -30.000 1.00 96.88 82 VAL A CA 1
ATOM 634 C C . VAL A 1 82 ? 15.947 -9.295 -30.274 1.00 96.88 82 VAL A C 1
ATOM 636 O O . VAL A 1 82 ? 16.423 -9.971 -29.361 1.00 96.88 82 VAL A O 1
ATOM 639 N N . THR A 1 83 ? 16.442 -9.310 -31.517 1.00 94.31 83 THR A N 1
ATOM 640 C CA . THR A 1 83 ? 17.559 -10.166 -31.963 1.00 94.31 83 THR A CA 1
ATOM 641 C C . THR A 1 83 ? 18.843 -9.913 -31.173 1.00 94.31 83 THR A C 1
ATOM 643 O O . THR A 1 83 ? 19.460 -10.849 -30.668 1.00 94.31 83 THR A O 1
ATOM 646 N N . ASP A 1 84 ? 19.237 -8.645 -31.027 1.00 93.38 84 ASP A N 1
ATOM 647 C CA . ASP A 1 84 ? 20.389 -8.257 -30.212 1.00 93.38 84 ASP A CA 1
ATOM 648 C C . ASP A 1 84 ? 19.973 -8.042 -28.751 1.00 93.38 84 ASP A C 1
ATOM 650 O O . ASP A 1 84 ? 19.524 -6.964 -28.345 1.00 93.38 84 ASP A O 1
ATOM 654 N N . ARG A 1 85 ? 20.153 -9.089 -27.944 1.00 90.12 85 ARG A N 1
ATOM 655 C CA . ARG A 1 85 ? 19.808 -9.094 -26.516 1.00 90.12 85 ARG A CA 1
ATOM 656 C C . ARG A 1 85 ? 20.565 -8.061 -25.694 1.00 90.12 85 ARG A C 1
ATOM 658 O O . ARG A 1 85 ? 20.070 -7.656 -24.643 1.00 90.12 85 ARG A O 1
ATOM 665 N N . THR A 1 86 ? 21.728 -7.603 -26.153 1.00 92.88 86 THR A N 1
ATOM 666 C CA . THR A 1 86 ? 22.508 -6.612 -25.403 1.00 92.88 86 THR A CA 1
ATOM 667 C C . THR A 1 86 ? 21.770 -5.278 -25.304 1.00 92.88 86 THR A C 1
ATOM 669 O O . THR A 1 86 ? 21.862 -4.608 -24.278 1.00 92.88 86 THR A O 1
ATOM 672 N N . ARG A 1 87 ? 20.939 -4.945 -26.304 1.00 93.31 87 ARG A N 1
ATOM 673 C CA . ARG A 1 87 ? 20.144 -3.709 -26.327 1.00 93.31 87 ARG A CA 1
ATOM 674 C C . ARG A 1 87 ? 19.088 -3.649 -25.230 1.00 93.31 87 ARG A C 1
ATOM 676 O O . ARG A 1 87 ? 18.773 -2.562 -24.760 1.00 93.31 87 ARG A O 1
ATOM 683 N N . VAL A 1 88 ? 18.521 -4.788 -24.833 1.00 94.94 88 VAL A N 1
ATOM 684 C CA . VAL A 1 88 ? 17.436 -4.828 -23.833 1.00 94.94 88 VAL A CA 1
ATOM 685 C C . VAL A 1 88 ? 17.939 -5.046 -22.411 1.00 94.94 88 VAL A C 1
ATOM 687 O O . VAL A 1 88 ? 17.176 -4.847 -21.466 1.00 94.94 88 VAL A O 1
ATOM 690 N N . ARG A 1 89 ? 19.215 -5.424 -22.247 1.00 93.62 89 ARG A N 1
ATOM 691 C CA . ARG A 1 89 ? 19.819 -5.816 -20.965 1.00 93.62 89 ARG A CA 1
ATOM 692 C C . ARG A 1 89 ? 19.481 -4.849 -19.833 1.00 93.62 89 ARG A C 1
ATOM 694 O O . ARG A 1 89 ? 19.078 -5.284 -18.759 1.00 93.62 89 ARG A O 1
ATOM 701 N N . ASP A 1 90 ? 19.572 -3.550 -20.100 1.00 91.75 90 ASP A N 1
ATOM 702 C CA . ASP A 1 90 ? 19.470 -2.523 -19.065 1.00 91.75 90 ASP A CA 1
ATOM 703 C C . ASP A 1 90 ? 18.038 -2.324 -18.530 1.00 91.75 90 ASP A C 1
ATOM 705 O O . ASP A 1 90 ? 17.858 -1.825 -17.423 1.00 91.75 90 ASP A O 1
ATOM 709 N N . PHE A 1 91 ? 16.993 -2.739 -19.252 1.00 93.94 91 PHE A N 1
ATOM 710 C CA . PHE A 1 91 ? 15.600 -2.575 -18.799 1.00 93.94 91 PHE A CA 1
ATOM 711 C C . PHE A 1 91 ? 14.813 -3.881 -18.699 1.00 93.94 91 PHE A C 1
ATOM 713 O O . PHE A 1 91 ? 13.733 -3.908 -18.110 1.00 93.94 91 PHE A O 1
ATOM 720 N N . TYR A 1 92 ? 15.347 -4.986 -19.209 1.00 97.12 92 TYR A N 1
ATOM 721 C CA . TYR A 1 92 ? 14.637 -6.258 -19.262 1.00 97.12 92 TYR A CA 1
ATOM 722 C C . TYR A 1 92 ? 14.229 -6.792 -17.880 1.00 97.12 92 TYR A C 1
ATOM 724 O O . TYR A 1 92 ? 13.089 -7.219 -17.681 1.00 97.12 92 TYR A O 1
ATOM 732 N N . ALA A 1 93 ? 15.118 -6.678 -16.887 1.00 96.81 93 ALA A N 1
ATOM 733 C CA . ALA A 1 93 ? 14.804 -7.017 -15.498 1.00 96.81 93 ALA A CA 1
ATOM 734 C C . ALA A 1 93 ? 13.668 -6.146 -14.924 1.00 96.81 93 ALA A C 1
ATOM 736 O O . ALA A 1 93 ? 12.816 -6.645 -14.190 1.00 96.81 93 ALA A O 1
ATOM 737 N N . SER A 1 94 ? 13.612 -4.862 -15.298 1.00 95.75 94 SER A N 1
ATOM 738 C CA . SER A 1 94 ? 12.531 -3.951 -14.900 1.00 95.75 94 SER A CA 1
ATOM 739 C C . SER A 1 94 ? 11.196 -4.343 -15.544 1.00 95.75 94 SER A C 1
ATOM 741 O O . SER A 1 94 ? 10.177 -4.404 -14.852 1.00 95.75 94 SER A O 1
ATOM 743 N N . ASN A 1 95 ? 11.185 -4.694 -16.835 1.00 97.69 95 ASN A N 1
ATOM 744 C CA . ASN A 1 95 ? 9.976 -5.176 -17.518 1.00 97.69 95 ASN A CA 1
ATOM 745 C C . ASN A 1 95 ? 9.423 -6.439 -16.841 1.00 97.69 95 ASN A C 1
ATOM 747 O O . ASN A 1 95 ? 8.235 -6.508 -16.525 1.00 97.69 95 ASN A O 1
ATOM 751 N N . LEU A 1 96 ? 10.294 -7.408 -16.538 1.00 98.25 96 LEU A N 1
ATOM 752 C CA . LEU A 1 96 ? 9.915 -8.624 -15.815 1.00 98.25 96 LEU A CA 1
ATOM 753 C C . LEU A 1 96 ? 9.408 -8.325 -14.399 1.00 98.25 96 LEU A C 1
ATOM 755 O O . LEU A 1 96 ? 8.426 -8.924 -13.967 1.00 98.25 96 LEU A O 1
ATOM 759 N N . ASN A 1 97 ? 10.026 -7.385 -13.681 1.00 97.31 97 ASN A N 1
ATOM 760 C CA . ASN A 1 97 ? 9.547 -6.976 -12.363 1.00 97.31 97 ASN A CA 1
ATOM 761 C C . ASN A 1 97 ? 8.125 -6.389 -12.431 1.00 97.31 97 ASN A C 1
ATOM 763 O O . ASN A 1 97 ? 7.271 -6.770 -11.636 1.00 97.31 97 ASN A O 1
ATOM 767 N N . ASN A 1 98 ? 7.836 -5.520 -13.402 1.00 97.19 98 ASN A N 1
ATOM 768 C CA . ASN A 1 98 ? 6.492 -4.958 -13.576 1.00 97.19 98 ASN A CA 1
ATOM 769 C C . ASN A 1 98 ? 5.457 -6.032 -13.946 1.00 97.19 98 ASN A C 1
ATOM 771 O O . ASN A 1 98 ? 4.369 -6.067 -13.365 1.00 97.19 98 ASN A O 1
ATOM 775 N N . LEU A 1 99 ? 5.815 -6.966 -14.832 1.00 98.00 99 LEU A N 1
ATOM 776 C CA . LEU A 1 99 ? 4.963 -8.111 -15.151 1.00 98.00 99 LEU A CA 1
ATOM 777 C C . LEU A 1 99 ? 4.687 -8.970 -13.906 1.00 98.00 99 LEU A C 1
ATOM 779 O O . LEU A 1 99 ? 3.530 -9.271 -13.606 1.00 98.00 99 LEU A O 1
ATOM 783 N N . GLY A 1 100 ? 5.725 -9.299 -13.133 1.00 96.94 100 GLY A N 1
ATOM 784 C CA . GLY A 1 100 ? 5.597 -10.034 -11.873 1.00 96.94 100 GLY A CA 1
ATOM 785 C C . GLY A 1 100 ? 4.684 -9.327 -10.867 1.00 96.94 100 GLY A C 1
ATOM 786 O O . GLY A 1 100 ? 3.850 -9.975 -10.236 1.00 96.94 100 GLY A O 1
ATOM 787 N N . MET A 1 101 ? 4.774 -7.996 -10.763 1.00 95.50 101 MET A N 1
ATOM 788 C CA . MET A 1 101 ? 3.889 -7.196 -9.908 1.00 95.50 101 MET A CA 1
ATOM 789 C C . MET A 1 101 ? 2.426 -7.314 -10.338 1.00 95.50 101 MET A C 1
ATOM 791 O O . MET A 1 101 ? 1.569 -7.544 -9.487 1.00 95.50 101 MET A O 1
ATOM 795 N N . THR A 1 102 ? 2.135 -7.223 -11.638 1.00 95.25 102 THR A N 1
ATOM 796 C CA . THR A 1 102 ? 0.755 -7.388 -12.126 1.00 95.25 102 THR A CA 1
ATOM 797 C C . THR A 1 102 ? 0.218 -8.803 -11.934 1.00 95.25 102 THR A C 1
ATOM 799 O O . THR A 1 102 ? -0.920 -8.945 -11.497 1.00 95.25 102 THR A O 1
ATOM 802 N N . TYR A 1 103 ? 1.032 -9.848 -12.136 1.00 94.69 103 TYR A N 1
ATOM 803 C CA . TYR A 1 103 ? 0.635 -11.217 -11.786 1.00 94.69 103 TYR A CA 1
ATOM 804 C C . TYR A 1 103 ? 0.293 -11.345 -10.297 1.00 94.69 103 TYR A C 1
ATOM 806 O O . TYR A 1 103 ? -0.710 -11.960 -9.948 1.00 94.69 103 TYR A O 1
ATOM 814 N N . ALA A 1 104 ? 1.089 -10.740 -9.409 1.00 89.69 104 ALA A N 1
ATOM 815 C CA . ALA A 1 104 ? 0.818 -10.768 -7.973 1.00 89.69 104 ALA A CA 1
ATOM 816 C C . ALA A 1 104 ? -0.501 -10.056 -7.626 1.00 89.69 104 ALA A C 1
ATOM 818 O O . ALA A 1 104 ? -1.291 -10.580 -6.843 1.00 89.69 104 ALA A O 1
ATOM 819 N N . GLN A 1 105 ? -0.760 -8.897 -8.238 1.00 86.06 105 GLN A N 1
ATOM 820 C CA . GLN A 1 105 ? -1.996 -8.127 -8.053 1.00 86.06 105 GLN A CA 1
ATOM 821 C C . GLN A 1 105 ? -3.240 -8.848 -8.593 1.00 86.06 105 GLN A C 1
ATOM 823 O O . GLN A 1 105 ? -4.313 -8.707 -8.015 1.00 86.06 105 GLN A O 1
ATOM 828 N N . LEU A 1 106 ? -3.091 -9.644 -9.656 1.00 83.56 106 LEU A N 1
ATOM 829 C CA . LEU A 1 106 ? -4.139 -10.510 -10.207 1.00 83.56 106 LEU A CA 1
ATOM 830 C C . LEU A 1 106 ? -4.322 -11.823 -9.422 1.00 83.56 106 LEU A C 1
ATOM 832 O O . LEU A 1 106 ? -5.186 -12.627 -9.756 1.00 83.56 106 LEU A O 1
ATOM 836 N N . GLY A 1 107 ? -3.517 -12.068 -8.383 1.00 81.44 107 GLY A N 1
ATOM 837 C CA . GLY A 1 107 ? -3.569 -13.300 -7.591 1.00 81.44 107 GLY A CA 1
ATOM 838 C C . GLY A 1 107 ? -2.860 -14.501 -8.231 1.00 81.44 107 GLY A C 1
ATOM 839 O O . GLY A 1 107 ? -2.873 -15.594 -7.667 1.00 81.44 107 GLY A O 1
ATOM 840 N N . GLU A 1 108 ? -2.168 -14.327 -9.358 1.00 85.06 108 GLU A N 1
ATOM 841 C CA . GLU A 1 108 ? -1.422 -15.379 -10.061 1.00 85.06 108 GLU A CA 1
ATOM 842 C C . GLU A 1 108 ? -0.014 -15.585 -9.471 1.00 85.06 108 GLU A C 1
ATOM 844 O O . GLU A 1 108 ? 1.021 -15.403 -10.116 1.00 85.06 108 GLU A O 1
ATOM 849 N N . ARG A 1 109 ? 0.045 -15.974 -8.199 1.00 84.44 109 ARG A N 1
ATOM 850 C CA . ARG A 1 109 ? 1.274 -15.946 -7.381 1.00 84.44 109 ARG A CA 1
ATOM 851 C C . ARG A 1 109 ? 2.400 -16.821 -7.910 1.00 84.44 109 ARG A C 1
ATOM 853 O O . ARG A 1 109 ? 3.546 -16.385 -7.937 1.00 84.44 109 ARG A O 1
ATOM 860 N N . ALA A 1 110 ? 2.086 -18.035 -8.362 1.00 86.50 110 ALA A N 1
ATOM 861 C CA . ALA A 1 110 ? 3.087 -18.948 -8.910 1.00 86.50 110 ALA A CA 1
ATOM 862 C C . ALA A 1 110 ? 3.770 -18.348 -10.152 1.00 86.50 110 ALA A C 1
ATOM 864 O O . ALA A 1 110 ? 4.992 -18.423 -10.302 1.00 86.50 110 ALA A O 1
ATOM 865 N N . ARG A 1 111 ? 2.988 -17.687 -11.017 1.00 92.00 111 ARG A N 1
ATOM 866 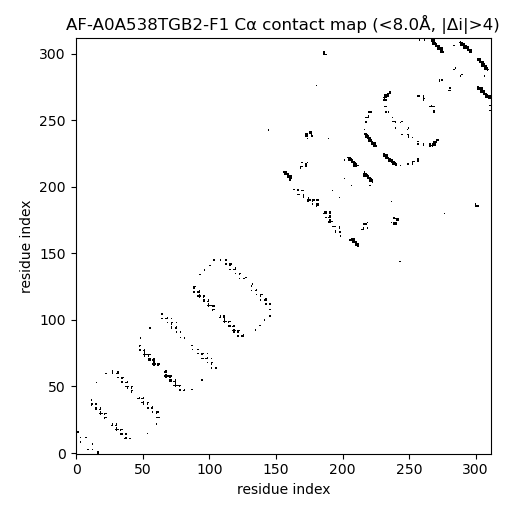C CA . ARG A 1 111 ? 3.504 -16.964 -12.186 1.00 92.00 111 ARG A CA 1
ATOM 867 C C . ARG A 1 111 ? 4.277 -15.718 -11.768 1.00 92.00 111 ARG A C 1
ATOM 869 O O . ARG A 1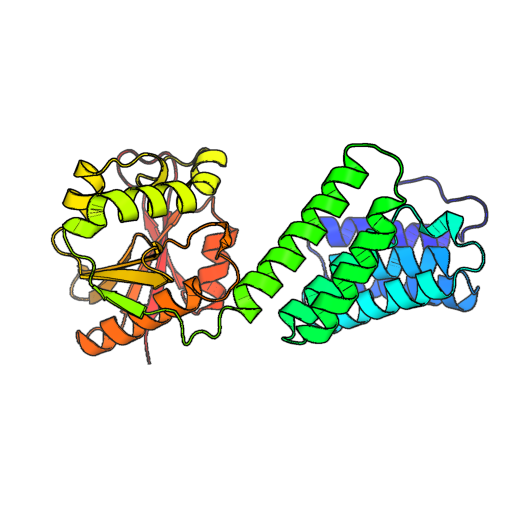 111 ? 5.360 -15.491 -12.304 1.00 92.00 111 ARG A O 1
ATOM 876 N N . ALA A 1 112 ? 3.793 -14.971 -10.776 1.00 94.75 112 ALA A N 1
ATOM 877 C CA . ALA A 1 112 ? 4.500 -13.820 -10.219 1.00 94.75 112 ALA A CA 1
ATOM 878 C C . ALA A 1 112 ? 5.887 -14.211 -9.688 1.00 94.75 112 ALA A C 1
ATOM 880 O O . ALA A 1 112 ? 6.887 -13.634 -10.110 1.00 94.75 112 ALA A O 1
ATOM 881 N N . LYS A 1 113 ? 5.964 -15.251 -8.848 1.00 93.81 113 LYS A N 1
ATOM 882 C CA . LYS A 1 113 ? 7.212 -15.771 -8.272 1.00 93.81 113 LYS A CA 1
ATOM 883 C C . LYS A 1 113 ? 8.203 -16.180 -9.356 1.00 93.81 113 LYS A C 1
ATOM 885 O O . LYS A 1 113 ? 9.310 -15.649 -9.396 1.00 93.81 113 LYS A O 1
ATOM 890 N N . LYS A 1 114 ? 7.773 -17.029 -10.297 1.00 96.75 114 LYS A N 1
ATOM 891 C CA . LYS A 1 114 ? 8.604 -17.460 -11.433 1.00 96.75 114 LYS A CA 1
ATOM 892 C C . LYS A 1 114 ? 9.110 -16.269 -12.257 1.00 96.75 114 LYS A C 1
ATOM 894 O O . LYS A 1 114 ? 10.249 -16.271 -12.728 1.00 96.75 114 LYS A O 1
ATOM 899 N N . THR A 1 115 ? 8.273 -15.246 -12.431 1.00 97.81 115 THR A N 1
ATOM 900 C CA . THR A 1 115 ? 8.627 -14.034 -13.182 1.00 97.81 115 THR A CA 1
ATOM 901 C C . THR A 1 115 ? 9.641 -13.179 -12.424 1.00 97.81 115 THR A C 1
ATOM 903 O O . THR A 1 115 ? 10.616 -12.736 -13.027 1.00 97.81 115 THR A O 1
ATOM 906 N N . PHE A 1 116 ? 9.488 -12.998 -11.111 1.00 97.50 116 PHE A N 1
ATOM 907 C CA . PHE A 1 116 ? 10.465 -12.274 -10.300 1.00 97.50 116 PHE A CA 1
ATOM 908 C C . PHE A 1 116 ? 11.807 -13.004 -10.189 1.00 97.50 116 PHE A C 1
ATOM 910 O O . PHE A 1 116 ? 12.849 -12.368 -10.282 1.00 97.50 116 PHE A O 1
ATOM 917 N N . GLU A 1 117 ? 11.814 -14.331 -10.059 1.00 96.81 117 GLU A N 1
ATOM 918 C CA . GLU A 1 117 ? 13.051 -15.124 -10.088 1.00 96.81 117 GLU A CA 1
ATOM 919 C C . GLU A 1 117 ? 13.780 -14.968 -11.430 1.00 96.81 117 GLU A C 1
ATOM 921 O O . GLU A 1 117 ? 15.006 -14.854 -11.469 1.00 96.81 117 GLU A O 1
ATOM 926 N N . ARG A 1 118 ? 13.032 -14.916 -12.544 1.00 97.56 118 ARG A N 1
ATOM 927 C CA . ARG A 1 118 ? 13.588 -14.578 -13.865 1.00 97.56 118 ARG A CA 1
ATOM 928 C C . ARG A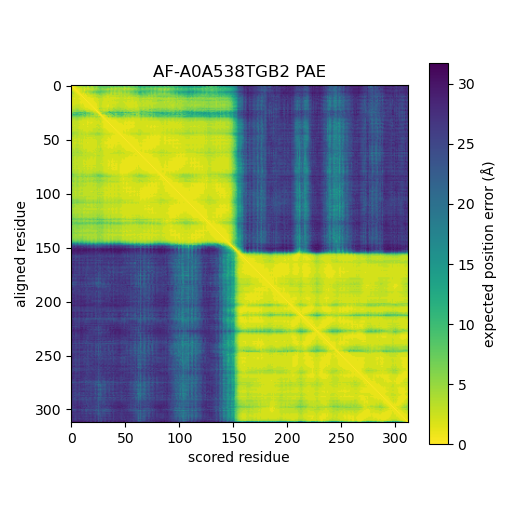 1 118 ? 14.134 -13.151 -13.883 1.00 97.56 118 ARG A C 1
ATOM 930 O O . ARG A 1 118 ? 15.249 -12.957 -14.354 1.00 97.56 118 ARG A O 1
ATOM 937 N N . ALA A 1 119 ? 13.401 -12.181 -13.337 1.00 97.75 119 ALA A N 1
ATOM 938 C CA . ALA A 1 119 ? 13.850 -10.793 -13.238 1.00 97.75 119 ALA A CA 1
ATOM 939 C C . ALA A 1 119 ? 15.168 -10.676 -12.456 1.00 97.75 119 ALA A C 1
ATOM 941 O O . ALA A 1 119 ? 16.075 -9.971 -12.890 1.00 97.75 119 ALA A O 1
ATOM 942 N N . LEU A 1 120 ? 15.296 -11.403 -11.341 1.00 96.56 120 LEU A N 1
ATOM 943 C CA . LEU A 1 120 ? 16.466 -11.356 -10.467 1.00 96.56 120 LEU A CA 1
ATOM 944 C C . LEU A 1 120 ? 17.730 -11.877 -11.161 1.00 96.56 120 LEU A C 1
ATOM 946 O O . LEU A 1 120 ? 18.791 -11.277 -11.008 1.00 96.56 120 LEU A O 1
ATOM 950 N N . ARG A 1 121 ? 17.613 -12.939 -11.974 1.00 96.50 121 ARG A N 1
ATOM 951 C CA . ARG A 1 121 ? 18.737 -13.444 -12.783 1.00 96.5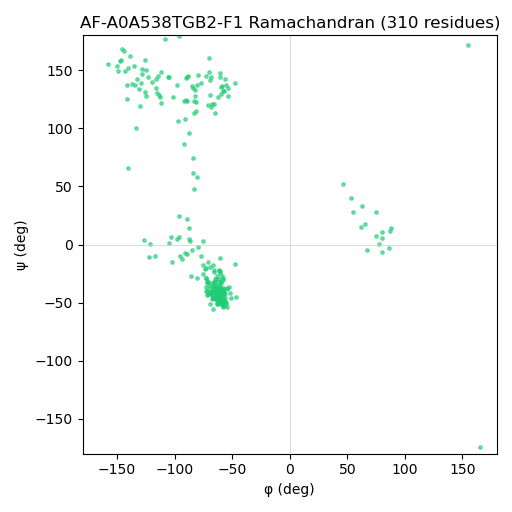0 121 ARG A CA 1
ATOM 952 C C . ARG A 1 121 ? 19.272 -12.373 -13.733 1.00 96.50 121 ARG A C 1
ATOM 954 O O . ARG A 1 121 ? 20.471 -12.139 -13.756 1.00 96.50 121 ARG A O 1
ATOM 961 N N . HIS A 1 122 ? 18.391 -11.662 -14.434 1.00 96.00 122 HIS A N 1
ATOM 962 C CA . HIS A 1 122 ? 18.812 -10.579 -15.329 1.00 96.00 122 HIS A CA 1
ATOM 963 C C . HIS A 1 122 ? 19.299 -9.335 -14.575 1.00 96.00 122 HIS A C 1
ATOM 965 O O . HIS A 1 122 ? 20.209 -8.653 -15.034 1.00 96.00 122 HIS A O 1
ATOM 971 N N . ALA A 1 123 ? 18.761 -9.053 -13.386 1.00 95.06 123 ALA A N 1
ATOM 972 C CA . ALA A 1 123 ? 19.254 -7.967 -12.537 1.00 95.06 123 ALA A CA 1
ATOM 973 C C . ALA A 1 123 ? 20.685 -8.215 -12.010 1.00 95.06 123 ALA A C 1
ATOM 975 O O . ALA A 1 123 ? 21.376 -7.268 -11.628 1.00 95.06 123 ALA A O 1
ATOM 976 N N . ALA A 1 124 ? 21.146 -9.469 -11.975 1.00 92.44 124 ALA A N 1
ATOM 977 C CA . ALA A 1 124 ? 22.528 -9.807 -11.636 1.00 92.44 124 ALA A CA 1
ATOM 978 C C . ALA A 1 124 ? 23.523 -9.463 -12.763 1.00 92.44 124 ALA A C 1
ATOM 980 O O . ALA A 1 124 ? 24.704 -9.282 -12.488 1.00 92.44 124 ALA A O 1
ATOM 981 N N . GLU A 1 125 ? 23.047 -9.329 -14.004 1.00 91.44 125 GLU A N 1
ATOM 982 C CA . GLU A 1 125 ? 23.859 -9.015 -15.192 1.00 91.44 125 GLU A CA 1
ATOM 983 C C . GLU A 1 125 ? 23.972 -7.502 -15.463 1.00 91.44 125 GLU A C 1
ATOM 985 O O . GLU A 1 125 ? 24.706 -7.079 -16.361 1.00 91.44 125 GLU A O 1
ATOM 990 N N . LEU A 1 126 ? 23.235 -6.674 -14.713 1.00 92.50 126 LEU A N 1
ATOM 991 C CA . LEU A 1 126 ? 23.287 -5.217 -14.834 1.00 92.50 126 LEU A CA 1
ATOM 992 C C . LEU A 1 126 ? 24.639 -4.672 -14.362 1.00 92.50 126 LEU A C 1
ATOM 994 O O . LEU A 1 126 ? 25.210 -5.142 -13.377 1.00 92.50 126 LEU A O 1
ATOM 998 N N . ALA A 1 127 ? 25.116 -3.624 -15.037 1.00 92.00 127 ALA A N 1
ATOM 999 C CA . ALA A 1 127 ? 26.314 -2.910 -14.615 1.00 92.00 127 ALA A CA 1
ATOM 1000 C C . ALA A 1 127 ? 26.134 -2.353 -13.185 1.00 92.00 127 ALA A C 1
ATOM 1002 O O . ALA A 1 127 ? 25.068 -1.801 -12.886 1.00 92.00 127 ALA A O 1
ATOM 1003 N N . PRO A 1 128 ? 27.145 -2.466 -12.302 1.00 92.56 128 PRO A N 1
ATOM 1004 C CA . PRO A 1 128 ? 27.054 -1.951 -10.940 1.00 92.56 128 PRO A CA 1
ATOM 1005 C C . PRO A 1 128 ? 26.706 -0.460 -10.900 1.00 92.56 128 PRO A C 1
ATOM 1007 O O . PRO A 1 128 ? 27.267 0.341 -11.649 1.00 92.56 128 PRO A O 1
ATOM 1010 N N . GLY A 1 129 ? 25.800 -0.083 -9.998 1.00 93.00 129 GLY A N 1
ATOM 1011 C CA . GLY A 1 129 ? 25.385 1.301 -9.802 1.00 93.00 129 GLY A CA 1
ATOM 1012 C C . GLY A 1 129 ? 23.983 1.419 -9.211 1.00 93.00 129 GLY A C 1
ATOM 1013 O O . GLY A 1 129 ? 23.234 0.445 -9.142 1.00 93.00 129 GLY A O 1
ATOM 1014 N N . ALA A 1 130 ? 23.607 2.648 -8.848 1.00 90.62 130 ALA A N 1
ATOM 1015 C CA . ALA A 1 130 ? 22.361 2.943 -8.134 1.00 90.62 130 ALA A CA 1
ATOM 1016 C C . ALA A 1 130 ? 21.106 2.369 -8.816 1.00 90.62 130 ALA A C 1
ATOM 1018 O O . ALA A 1 130 ? 20.187 1.901 -8.148 1.00 90.62 130 ALA A O 1
ATOM 1019 N N . TYR A 1 131 ? 21.077 2.366 -10.151 1.00 89.88 131 TYR A N 1
ATOM 1020 C CA . TYR A 1 131 ? 19.970 1.788 -10.906 1.00 89.88 131 TYR A CA 1
ATOM 1021 C C . TYR A 1 131 ? 19.874 0.262 -10.736 1.00 89.88 131 TYR A C 1
ATOM 1023 O O . TYR A 1 131 ? 18.792 -0.252 -10.452 1.00 89.88 131 TYR A O 1
ATOM 1031 N N . ALA A 1 132 ? 20.991 -0.465 -10.845 1.00 91.38 132 ALA A N 1
ATOM 1032 C CA . ALA A 1 132 ? 21.008 -1.914 -10.651 1.00 91.38 132 ALA A CA 1
ATOM 1033 C C . ALA A 1 132 ? 20.581 -2.295 -9.224 1.00 91.38 132 ALA A C 1
ATOM 1035 O O . ALA A 1 132 ? 19.777 -3.213 -9.047 1.00 91.38 132 ALA A O 1
ATOM 1036 N N . ASP A 1 133 ? 21.044 -1.541 -8.224 1.00 89.94 133 ASP A N 1
ATOM 1037 C CA . ASP A 1 133 ? 20.672 -1.739 -6.820 1.00 89.94 133 ASP A CA 1
ATOM 1038 C C . ASP A 1 133 ? 19.176 -1.487 -6.588 1.00 89.94 133 ASP A C 1
ATOM 1040 O O . ASP A 1 133 ? 18.501 -2.266 -5.907 1.00 89.94 133 ASP A O 1
ATOM 1044 N N . GLN A 1 134 ? 18.621 -0.439 -7.207 1.00 89.56 134 GLN A N 1
ATOM 1045 C CA . GLN A 1 134 ? 17.193 -0.134 -7.137 1.00 89.56 134 GLN A CA 1
ATOM 1046 C C . GLN A 1 134 ? 16.338 -1.258 -7.738 1.00 89.56 134 GLN A C 1
ATOM 1048 O O . GLN A 1 134 ? 15.361 -1.681 -7.108 1.00 89.56 134 GLN A O 1
ATOM 1053 N N . VAL A 1 135 ? 16.683 -1.740 -8.938 1.00 91.56 135 VAL A N 1
ATOM 1054 C CA . VAL A 1 135 ? 15.952 -2.822 -9.620 1.00 91.56 135 VAL A CA 1
ATOM 1055 C C . VAL A 1 135 ? 16.040 -4.108 -8.795 1.00 91.56 135 VAL A C 1
ATOM 1057 O O . VAL A 1 135 ? 15.002 -4.695 -8.482 1.00 91.56 135 VAL A O 1
ATOM 1060 N N . ARG A 1 136 ? 17.248 -4.518 -8.382 1.00 94.44 136 ARG A N 1
ATOM 1061 C CA . ARG A 1 136 ? 17.470 -5.736 -7.587 1.00 94.44 136 ARG A CA 1
ATOM 1062 C C . ARG A 1 136 ? 16.700 -5.696 -6.271 1.00 94.44 136 ARG A C 1
ATOM 1064 O O . ARG A 1 136 ? 15.888 -6.582 -6.016 1.00 94.44 136 ARG A O 1
ATOM 1071 N N . GLY A 1 137 ? 16.859 -4.624 -5.494 1.00 89.50 137 GLY A N 1
ATOM 1072 C CA . GLY A 1 137 ? 16.150 -4.470 -4.226 1.00 89.50 137 GLY A CA 1
ATOM 1073 C C . GLY A 1 137 ? 14.628 -4.411 -4.402 1.00 89.50 137 GLY A C 1
ATOM 1074 O O . GLY A 1 137 ? 13.883 -4.882 -3.544 1.00 89.50 137 GLY A O 1
ATOM 1075 N N . GLY A 1 138 ? 14.135 -3.855 -5.516 1.00 90.50 138 GLY A N 1
ATOM 1076 C CA . GLY A 1 138 ? 12.715 -3.887 -5.874 1.00 90.50 138 GLY A CA 1
ATOM 1077 C C . GLY A 1 138 ? 12.185 -5.308 -6.066 1.00 90.50 138 GLY A C 1
ATOM 1078 O O . GLY A 1 138 ? 11.170 -5.668 -5.465 1.00 90.50 138 GLY A O 1
ATOM 1079 N N . ILE A 1 139 ? 12.901 -6.116 -6.851 1.00 95.88 139 ILE A N 1
ATOM 1080 C CA . ILE A 1 139 ? 12.556 -7.515 -7.133 1.00 95.88 139 ILE A CA 1
ATOM 1081 C C . ILE A 1 139 ? 12.610 -8.357 -5.854 1.00 95.88 139 ILE A C 1
ATOM 1083 O O . ILE A 1 139 ? 11.666 -9.090 -5.562 1.00 95.88 139 ILE A O 1
ATOM 1087 N N . GLU A 1 140 ? 13.670 -8.221 -5.057 1.00 93.69 140 GLU A N 1
ATOM 1088 C CA . GLU A 1 140 ? 13.844 -8.956 -3.798 1.00 93.69 140 GLU A CA 1
ATOM 1089 C C . GLU A 1 140 ? 12.719 -8.659 -2.803 1.00 93.69 140 GLU A C 1
ATOM 1091 O O . GLU A 1 140 ? 12.151 -9.582 -2.220 1.00 93.69 140 GLU A O 1
ATOM 1096 N N . ARG A 1 141 ? 12.316 -7.388 -2.657 1.00 90.38 141 ARG A N 1
ATOM 1097 C CA . ARG A 1 141 ? 11.160 -7.023 -1.821 1.00 90.38 141 ARG A CA 1
ATOM 1098 C C . ARG A 1 141 ? 9.868 -7.663 -2.320 1.00 90.38 141 ARG A C 1
ATOM 1100 O O . ARG A 1 141 ? 9.050 -8.087 -1.507 1.00 90.38 141 ARG A O 1
ATOM 1107 N N . ASN A 1 142 ? 9.666 -7.733 -3.633 1.00 91.00 142 ASN A N 1
ATOM 1108 C CA . ASN A 1 142 ? 8.481 -8.362 -4.211 1.00 91.00 142 ASN A CA 1
ATOM 1109 C C . ASN A 1 142 ? 8.478 -9.891 -4.018 1.00 91.00 142 ASN A C 1
ATOM 1111 O O . ASN A 1 142 ? 7.443 -10.452 -3.660 1.00 91.00 142 ASN A O 1
ATOM 1115 N N . LEU A 1 143 ? 9.627 -10.557 -4.161 1.00 89.19 143 LEU A N 1
ATOM 1116 C CA . LEU A 1 143 ? 9.788 -11.983 -3.842 1.00 89.19 143 LEU A CA 1
ATOM 1117 C C . LEU A 1 143 ? 9.575 -12.276 -2.357 1.00 89.19 143 LEU A C 1
ATOM 1119 O O . LEU A 1 143 ? 8.904 -13.251 -2.009 1.00 89.19 143 LEU A O 1
ATOM 1123 N N . ALA A 1 144 ? 10.114 -11.423 -1.485 1.00 84.00 144 ALA A N 1
ATOM 1124 C CA . ALA A 1 144 ? 9.918 -11.532 -0.048 1.00 84.00 144 ALA A CA 1
ATOM 1125 C C . ALA A 1 144 ? 8.429 -11.433 0.304 1.00 84.00 144 ALA A C 1
ATOM 1127 O O . ALA A 1 144 ? 7.938 -12.288 1.032 1.00 84.00 144 ALA A O 1
ATOM 1128 N N . ARG A 1 145 ? 7.691 -10.478 -0.288 1.00 82.19 145 ARG A N 1
ATOM 1129 C CA . ARG A 1 145 ? 6.230 -10.361 -0.122 1.00 82.19 145 ARG A CA 1
ATOM 1130 C C . ARG A 1 145 ? 5.508 -11.647 -0.519 1.00 82.19 145 ARG A C 1
ATOM 1132 O O . ARG A 1 145 ? 4.746 -12.176 0.281 1.00 82.19 145 ARG A O 1
ATOM 1139 N N . LEU A 1 146 ? 5.800 -12.209 -1.696 1.00 78.19 146 LEU A N 1
ATOM 1140 C CA . LEU A 1 146 ? 5.188 -13.478 -2.112 1.00 78.19 146 LEU A CA 1
ATOM 1141 C C . LEU A 1 146 ? 5.513 -14.628 -1.151 1.00 78.19 146 LEU A C 1
ATOM 1143 O O . LEU A 1 146 ? 4.636 -15.424 -0.846 1.00 78.19 146 LEU A O 1
ATOM 1147 N N . SER A 1 147 ? 6.736 -14.683 -0.623 1.00 68.00 147 SER A N 1
ATOM 1148 C CA . SER A 1 147 ? 7.172 -15.740 0.301 1.00 68.00 147 SER A CA 1
ATOM 1149 C C . SER A 1 147 ? 6.550 -15.598 1.700 1.00 68.00 147 SER A C 1
ATOM 1151 O O . SER A 1 147 ? 6.173 -16.593 2.322 1.00 68.00 147 SER A O 1
ATOM 1153 N N . THR A 1 148 ? 6.374 -14.364 2.188 1.00 57.03 148 THR A N 1
ATOM 1154 C CA . THR A 1 148 ? 5.644 -14.068 3.438 1.00 57.03 148 THR A CA 1
ATOM 1155 C C . THR A 1 148 ? 4.146 -14.319 3.327 1.00 57.03 148 THR A C 1
ATOM 1157 O O . THR A 1 148 ? 3.453 -14.454 4.337 1.00 57.03 148 THR A O 1
ATOM 1160 N N . GLU A 1 149 ? 3.633 -14.371 2.101 1.00 53.97 149 GLU A N 1
ATOM 1161 C CA . GLU A 1 149 ? 2.241 -14.684 1.846 1.00 53.97 149 GLU A CA 1
ATOM 1162 C C . GLU A 1 149 ? 2.015 -16.146 1.373 1.00 53.97 149 GLU A C 1
ATOM 1164 O O . GLU A 1 149 ? 0.885 -16.616 1.460 1.00 53.97 149 GLU A O 1
ATOM 1169 N N . ASP A 1 150 ? 3.050 -16.891 0.949 1.00 46.28 150 ASP A N 1
ATOM 1170 C CA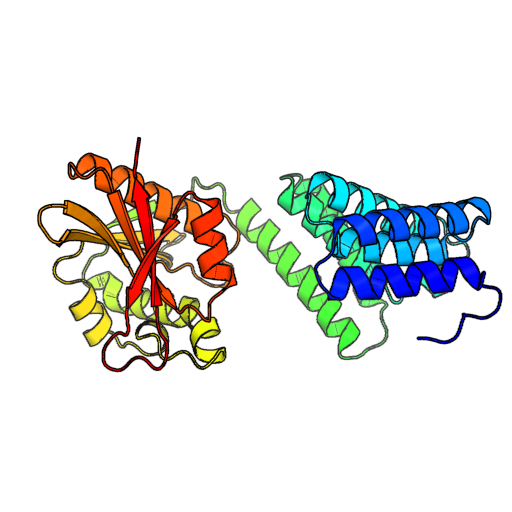 . ASP A 1 150 ? 3.050 -18.368 0.786 1.00 46.28 150 ASP A CA 1
ATOM 1171 C C . ASP A 1 150 ? 3.067 -19.081 2.153 1.00 46.28 150 ASP A C 1
ATOM 1173 O O . ASP A 1 150 ? 2.509 -20.162 2.316 1.00 46.28 150 ASP A O 1
ATOM 1177 N N . SER A 1 151 ? 3.650 -18.437 3.167 1.00 45.38 151 SER A N 1
ATOM 1178 C CA . SER A 1 151 ? 3.537 -18.813 4.587 1.00 45.38 151 SER A CA 1
ATOM 1179 C C . SER A 1 151 ? 2.302 -18.205 5.269 1.00 45.38 151 SER A C 1
ATOM 1181 O O . SER A 1 151 ? 2.102 -18.367 6.468 1.00 45.38 151 SER A O 1
ATOM 1183 N N . GLY A 1 152 ? 1.467 -17.489 4.512 1.00 42.78 152 GLY A N 1
ATOM 1184 C CA . GLY A 1 152 ? 0.427 -16.622 5.042 1.00 42.78 152 GLY A CA 1
ATOM 1185 C C . GLY A 1 152 ? -0.859 -16.699 4.241 1.00 42.78 152 GLY A C 1
ATOM 1186 O O . GLY A 1 152 ? -1.322 -15.691 3.710 1.00 42.78 152 GLY A O 1
ATOM 1187 N N . THR A 1 153 ? -1.515 -17.858 4.253 1.00 42.31 153 THR A N 1
ATOM 1188 C CA . THR A 1 153 ? -2.980 -17.834 4.269 1.00 42.31 153 THR A CA 1
ATOM 1189 C C . THR A 1 153 ? -3.430 -16.843 5.349 1.00 42.31 153 THR A C 1
ATOM 1191 O O . THR A 1 153 ? -2.891 -16.854 6.456 1.00 42.31 153 THR A O 1
ATOM 1194 N N . ASN A 1 154 ? -4.459 -16.031 5.078 1.00 49.75 154 ASN A N 1
ATOM 1195 C CA . ASN A 1 154 ? -5.153 -15.216 6.095 1.00 49.75 154 ASN A CA 1
ATOM 1196 C C . ASN A 1 154 ? -5.524 -16.022 7.369 1.00 49.75 154 ASN A C 1
ATOM 1198 O O . ASN A 1 154 ? -5.795 -15.426 8.408 1.00 49.75 154 ASN A O 1
ATOM 1202 N N . ALA A 1 155 ? -5.504 -17.359 7.287 1.00 54.06 155 ALA A N 1
ATOM 1203 C CA . ALA A 1 155 ? -5.662 -18.310 8.380 1.00 54.06 155 ALA A CA 1
ATOM 1204 C C . ALA A 1 155 ? -4.609 -18.221 9.507 1.00 54.06 155 ALA A C 1
ATOM 1206 O O . ALA A 1 155 ? -4.956 -18.576 10.625 1.00 54.06 155 ALA A O 1
ATOM 1207 N N . ASP A 1 156 ? -3.387 -17.711 9.282 1.00 75.56 156 ASP A N 1
ATOM 1208 C CA . ASP A 1 156 ? -2.347 -17.632 10.341 1.00 75.56 156 ASP A CA 1
ATOM 1209 C C . ASP A 1 156 ? -2.295 -16.262 11.044 1.00 75.56 156 ASP A C 1
ATOM 1211 O O . ASP A 1 156 ? -1.267 -15.804 11.537 1.00 75.56 156 ASP A O 1
ATOM 1215 N N . THR A 1 157 ? -3.407 -15.526 11.030 1.00 85.19 157 THR A N 1
ATOM 1216 C CA . THR A 1 157 ? -3.488 -14.239 11.727 1.00 85.19 157 THR A CA 1
ATOM 1217 C C . THR A 1 157 ? -4.719 -14.154 12.595 1.00 85.19 157 THR A C 1
ATOM 1219 O O . THR A 1 157 ? -5.854 -14.174 12.106 1.00 85.19 157 THR A O 1
ATOM 1222 N N . THR A 1 158 ? -4.491 -13.979 13.888 1.00 91.06 158 THR A N 1
ATOM 1223 C CA . THR A 1 158 ? -5.550 -13.793 14.869 1.00 91.06 158 THR A CA 1
ATOM 1224 C C . THR A 1 158 ? -5.874 -12.312 14.996 1.00 91.06 158 THR A C 1
ATOM 1226 O O . THR A 1 158 ? -5.015 -11.438 14.872 1.00 91.06 158 THR A O 1
ATOM 1229 N N . VAL A 1 159 ? -7.157 -12.019 15.194 1.00 94.06 159 VAL A N 1
ATOM 1230 C CA . VAL A 1 159 ? -7.620 -10.683 15.560 1.00 94.06 159 VAL A CA 1
ATOM 1231 C C . VAL A 1 159 ? -8.153 -10.768 16.973 1.00 94.06 159 VAL A C 1
ATOM 1233 O O . VAL A 1 159 ? -9.014 -11.601 17.253 1.00 94.06 159 VAL A O 1
ATOM 1236 N N . ARG A 1 160 ? -7.663 -9.899 17.850 1.00 95.75 160 ARG A N 1
ATOM 1237 C CA . ARG A 1 160 ? -8.110 -9.834 19.242 1.00 95.75 160 ARG A CA 1
ATOM 1238 C C . ARG A 1 160 ? -8.128 -8.399 19.747 1.00 95.75 160 ARG A C 1
ATOM 1240 O O . ARG A 1 160 ? -7.578 -7.495 19.114 1.00 95.75 160 ARG A O 1
ATOM 1247 N N . ARG A 1 161 ? -8.768 -8.194 20.897 1.00 97.38 161 ARG A N 1
ATOM 1248 C CA . ARG A 1 161 ? -8.638 -6.938 21.638 1.00 97.38 161 ARG A CA 1
ATOM 1249 C C . ARG A 1 161 ? -7.228 -6.835 22.220 1.00 97.38 161 ARG A C 1
ATOM 1251 O O . ARG A 1 161 ? -6.670 -7.840 22.662 1.00 97.38 161 ARG A O 1
ATOM 1258 N N . ALA A 1 162 ? -6.677 -5.628 22.195 1.00 97.25 162 ALA A N 1
ATOM 1259 C CA . ALA A 1 162 ? -5.419 -5.326 22.858 1.00 97.25 162 ALA A CA 1
ATOM 1260 C C . ALA A 1 162 ? -5.608 -5.286 24.380 1.00 97.25 162 ALA A C 1
ATOM 1262 O O . ALA A 1 162 ? -6.646 -4.824 24.867 1.00 97.25 162 ALA A O 1
ATOM 1263 N N . THR A 1 163 ? -4.595 -5.737 25.111 1.00 96.06 163 THR A N 1
ATOM 1264 C CA . THR A 1 163 ? -4.475 -5.617 26.567 1.00 96.06 163 THR A CA 1
ATOM 1265 C C . THR A 1 163 ? -3.392 -4.599 26.925 1.00 96.06 163 THR A C 1
ATOM 1267 O O . THR A 1 163 ? -2.734 -4.031 26.054 1.00 96.06 163 THR A O 1
ATOM 1270 N N . ASP A 1 164 ? -3.207 -4.340 28.218 1.00 95.75 164 ASP A N 1
ATOM 1271 C CA . ASP A 1 164 ? -2.155 -3.437 28.693 1.00 95.75 164 ASP A CA 1
ATOM 1272 C C . ASP A 1 164 ? -0.736 -3.957 28.378 1.00 95.75 164 ASP A C 1
ATOM 1274 O O . ASP A 1 164 ? 0.166 -3.166 28.101 1.00 95.75 164 ASP A O 1
ATOM 1278 N N . ASP A 1 165 ? -0.565 -5.282 28.315 1.00 96.31 165 ASP A N 1
ATOM 1279 C CA . ASP A 1 165 ? 0.699 -5.937 27.948 1.00 96.31 165 ASP A CA 1
ATOM 1280 C C . ASP A 1 165 ? 1.098 -5.659 26.490 1.00 96.31 165 ASP A C 1
ATOM 1282 O O . ASP A 1 165 ? 2.279 -5.691 26.135 1.00 96.31 165 ASP A O 1
ATOM 1286 N N . ASP A 1 166 ? 0.124 -5.326 25.637 1.00 97.75 166 ASP A N 1
ATOM 1287 C CA . ASP A 1 166 ? 0.378 -4.969 24.247 1.00 97.75 166 ASP A CA 1
ATOM 1288 C C . ASP A 1 166 ? 0.930 -3.546 24.092 1.00 97.75 166 ASP A C 1
ATOM 1290 O O . ASP A 1 166 ? 1.354 -3.200 22.992 1.00 97.75 166 ASP A O 1
ATOM 1294 N N . VAL A 1 167 ? 0.953 -2.707 25.138 1.00 98.38 167 VAL A N 1
ATOM 1295 C CA . VAL A 1 167 ? 1.357 -1.294 25.016 1.00 98.38 167 VAL A CA 1
ATOM 1296 C C . VAL A 1 167 ? 2.743 -1.146 24.364 1.00 98.38 167 VAL A C 1
ATOM 1298 O O . VAL A 1 167 ? 2.813 -0.486 23.323 1.00 98.38 167 VAL A O 1
ATOM 1301 N N . PRO A 1 168 ? 3.825 -1.790 24.852 1.00 98.31 168 PRO A N 1
ATOM 1302 C CA . PRO A 1 168 ? 5.133 -1.667 24.209 1.00 98.31 168 PRO A CA 1
ATOM 1303 C C . PRO A 1 168 ? 5.184 -2.150 22.743 1.00 98.31 168 PRO A C 1
ATOM 1305 O O . PRO A 1 168 ? 5.698 -1.417 21.887 1.00 98.31 168 PRO A O 1
ATOM 1308 N N . PRO A 1 169 ? 4.697 -3.358 22.372 1.00 98.00 169 PRO A N 1
ATOM 1309 C CA . PRO A 1 169 ? 4.692 -3.773 20.966 1.00 98.00 169 PRO A CA 1
ATOM 1310 C C . PRO A 1 169 ? 3.756 -2.930 20.087 1.00 98.00 169 PRO A C 1
ATOM 1312 O O . PRO A 1 169 ? 4.090 -2.671 18.927 1.00 98.00 169 PRO A O 1
ATOM 1315 N N . LEU A 1 170 ? 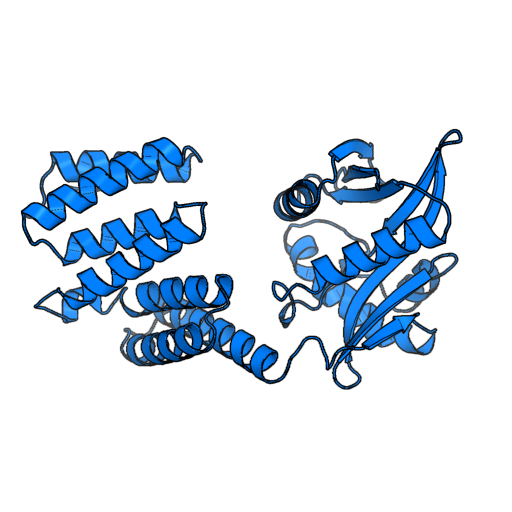2.635 -2.447 20.622 1.00 98.38 170 LEU A N 1
ATOM 1316 C CA . LEU A 1 170 ? 1.692 -1.579 19.921 1.00 98.38 170 LEU A CA 1
ATOM 1317 C C . LEU A 1 170 ? 2.306 -0.207 19.615 1.00 98.38 170 LEU A C 1
ATOM 1319 O O . LEU A 1 170 ? 2.169 0.279 18.490 1.00 98.38 170 LEU A O 1
ATOM 1323 N N . THR A 1 171 ? 3.037 0.393 20.563 1.00 98.69 171 THR A N 1
ATOM 1324 C CA . THR A 1 171 ? 3.786 1.641 20.341 1.00 98.69 171 THR A CA 1
ATOM 1325 C C . THR A 1 171 ? 4.740 1.494 19.162 1.00 98.69 171 THR A C 1
ATOM 1327 O O . THR A 1 171 ? 4.674 2.281 18.213 1.00 98.69 171 THR A O 1
ATOM 1330 N N . ARG A 1 172 ? 5.559 0.431 19.163 1.00 98.31 172 ARG A N 1
ATOM 1331 C CA . ARG A 1 172 ? 6.523 0.153 18.085 1.00 98.31 172 ARG A CA 1
ATOM 1332 C C . ARG A 1 172 ? 5.840 -0.024 16.731 1.00 98.31 172 ARG A C 1
ATOM 1334 O O . ARG A 1 172 ? 6.300 0.543 15.741 1.00 98.31 172 ARG A O 1
ATOM 1341 N N . LEU A 1 173 ? 4.738 -0.776 16.687 1.00 98.38 173 LEU A N 1
ATOM 1342 C CA . LEU A 1 173 ? 3.941 -0.971 15.474 1.00 98.38 173 LEU A CA 1
ATOM 1343 C C . LEU A 1 173 ? 3.433 0.366 14.917 1.00 98.38 173 LEU A C 1
ATOM 1345 O O . LEU A 1 173 ? 3.573 0.630 13.721 1.00 98.38 173 LEU A O 1
ATOM 1349 N N . ILE A 1 174 ? 2.862 1.214 15.774 1.00 98.50 174 ILE A N 1
ATOM 1350 C CA . ILE A 1 174 ? 2.296 2.501 15.363 1.00 98.50 174 ILE A CA 1
ATOM 1351 C C . ILE A 1 174 ? 3.399 3.442 14.872 1.00 98.50 174 ILE A C 1
ATOM 1353 O O . ILE A 1 174 ? 3.251 4.007 13.790 1.00 98.50 174 ILE A O 1
ATOM 1357 N N . ASN A 1 175 ? 4.523 3.565 15.588 1.00 98.38 175 ASN A N 1
ATOM 1358 C CA . ASN A 1 175 ? 5.636 4.406 15.132 1.00 98.38 175 ASN A CA 1
ATOM 1359 C C . ASN A 1 175 ? 6.186 3.925 13.782 1.00 98.38 175 ASN A C 1
ATOM 1361 O O . ASN A 1 175 ? 6.419 4.735 12.885 1.00 98.38 175 ASN A O 1
ATOM 1365 N N . ALA A 1 176 ? 6.354 2.609 13.608 1.00 97.19 176 ALA A N 1
ATOM 1366 C CA . ALA A 1 176 ? 6.836 2.038 12.354 1.00 97.19 176 ALA A CA 1
ATOM 1367 C C . ALA A 1 176 ? 5.880 2.321 11.187 1.00 97.19 176 ALA A C 1
ATOM 1369 O O . ALA A 1 176 ? 6.325 2.728 10.116 1.00 97.19 176 ALA A O 1
ATOM 1370 N N . ALA A 1 177 ? 4.572 2.144 11.389 1.00 96.44 177 ALA A N 1
ATOM 1371 C CA . ALA A 1 177 ? 3.565 2.371 10.356 1.00 96.44 177 ALA A CA 1
ATOM 1372 C C . ALA A 1 177 ? 3.402 3.857 9.987 1.00 96.44 177 ALA A C 1
ATOM 1374 O O . ALA A 1 177 ? 3.121 4.171 8.833 1.00 96.44 177 ALA A O 1
ATOM 1375 N N . TYR A 1 178 ? 3.583 4.767 10.949 1.00 97.12 178 TYR A N 1
ATOM 1376 C CA . TYR A 1 178 ? 3.387 6.208 10.753 1.00 97.12 178 TYR A CA 1
ATOM 1377 C C . TYR A 1 178 ? 4.650 6.932 10.269 1.00 97.12 178 TYR A C 1
ATOM 1379 O O . TYR A 1 178 ? 4.558 8.097 9.888 1.00 97.12 178 TYR A O 1
ATOM 1387 N N . ARG A 1 179 ? 5.814 6.268 10.238 1.00 95.56 179 ARG A N 1
ATOM 1388 C CA . ARG A 1 179 ? 7.101 6.877 9.861 1.00 95.56 179 ARG A CA 1
ATOM 1389 C C . ARG A 1 179 ? 7.050 7.632 8.532 1.00 95.56 179 ARG A C 1
ATOM 1391 O O . ARG A 1 179 ? 7.476 8.779 8.496 1.00 95.56 179 ARG A O 1
ATOM 1398 N N . ALA A 1 180 ? 6.454 7.041 7.495 1.00 91.75 180 ALA A N 1
ATOM 1399 C CA . ALA A 1 180 ? 6.335 7.674 6.179 1.00 91.75 180 ALA A CA 1
ATOM 1400 C C . ALA A 1 180 ? 5.554 9.004 6.224 1.00 91.75 180 ALA A C 1
ATOM 1402 O O . ALA A 1 180 ? 5.884 9.942 5.508 1.00 91.75 180 ALA A O 1
ATOM 1403 N N . LEU A 1 181 ? 4.556 9.133 7.109 1.00 93.50 181 LEU A N 1
ATOM 1404 C CA . LEU A 1 181 ? 3.846 10.403 7.314 1.00 93.50 181 LEU A CA 1
ATOM 1405 C C . LEU A 1 181 ? 4.746 11.443 8.001 1.00 93.50 181 LEU A C 1
ATOM 1407 O O . LEU A 1 181 ? 4.681 12.625 7.675 1.00 93.50 181 LEU A O 1
ATOM 1411 N N . GLY A 1 182 ? 5.600 11.005 8.929 1.00 95.06 182 GLY A N 1
ATOM 1412 C CA . GLY A 1 182 ? 6.617 11.857 9.547 1.00 95.06 182 GLY A CA 1
ATOM 1413 C C . GLY A 1 182 ? 7.678 12.331 8.549 1.00 95.06 182 GLY A C 1
ATOM 1414 O O . GLY A 1 182 ? 8.052 13.498 8.572 1.00 95.06 182 GLY A O 1
ATOM 1415 N N . GLU A 1 183 ? 8.101 11.463 7.627 1.00 94.62 183 GLU A N 1
ATOM 1416 C CA . GLU A 1 183 ? 9.022 11.795 6.525 1.00 94.62 183 GLU A CA 1
ATOM 1417 C C . GLU A 1 183 ? 8.421 12.826 5.554 1.00 94.62 183 GLU A C 1
ATOM 1419 O O . GLU A 1 183 ? 9.148 13.632 4.982 1.00 94.62 183 GLU A O 1
ATOM 1424 N N . MET A 1 184 ? 7.088 12.882 5.438 1.00 92.88 184 MET A N 1
ATOM 1425 C CA . MET A 1 184 ? 6.365 13.958 4.741 1.00 92.88 184 MET A CA 1
ATOM 1426 C C . MET A 1 184 ? 6.292 15.276 5.541 1.00 92.88 184 MET A C 1
ATOM 1428 O O . MET A 1 184 ? 5.633 16.221 5.111 1.00 92.88 184 MET A O 1
ATOM 1432 N N . GLY A 1 185 ? 6.910 15.348 6.723 1.00 96.00 185 GLY A N 1
ATOM 1433 C CA . GLY A 1 185 ? 6.882 16.515 7.607 1.00 96.00 185 GLY A CA 1
ATOM 1434 C C . GLY A 1 185 ? 5.606 16.651 8.446 1.00 96.00 185 GLY A C 1
ATOM 1435 O O . GLY A 1 185 ? 5.391 17.696 9.062 1.00 96.00 185 GLY A O 1
ATOM 1436 N N . LEU A 1 186 ? 4.743 15.629 8.493 1.00 95.38 186 LEU A N 1
ATOM 1437 C CA . LEU A 1 186 ? 3.474 15.685 9.223 1.00 95.38 186 LEU A CA 1
ATOM 1438 C C . LEU A 1 186 ? 3.665 15.222 10.671 1.00 95.38 186 LEU A C 1
ATOM 1440 O O . LEU A 1 186 ? 4.070 14.088 10.934 1.00 95.38 186 LEU A O 1
ATOM 1444 N N . ASN A 1 187 ? 3.297 16.062 11.639 1.00 96.75 187 ASN A N 1
ATOM 1445 C CA . ASN A 1 187 ? 3.508 15.782 13.064 1.00 96.75 187 ASN A CA 1
ATOM 1446 C C . ASN A 1 187 ? 2.411 14.893 13.697 1.00 96.75 187 ASN A C 1
ATOM 1448 O O . ASN A 1 187 ? 1.864 15.176 14.774 1.00 96.75 187 ASN A O 1
ATOM 1452 N N . PHE A 1 188 ? 2.059 13.788 13.034 1.00 96.19 188 PHE A N 1
ATOM 1453 C CA . PHE A 1 188 ? 1.117 12.809 13.581 1.00 96.19 188 PHE A CA 1
ATOM 1454 C C . PHE A 1 188 ? 1.627 12.275 14.921 1.00 96.19 188 PHE A C 1
ATOM 1456 O O . PHE A 1 188 ? 2.758 11.817 15.019 1.00 96.19 188 PHE A O 1
ATOM 1463 N N . THR A 1 189 ? 0.766 12.232 15.945 1.00 96.50 189 THR A N 1
ATOM 1464 C CA . THR A 1 189 ? 1.164 11.715 17.272 1.00 96.50 189 THR A CA 1
ATOM 1465 C C . THR A 1 189 ? 1.673 10.273 17.185 1.00 96.50 189 THR A C 1
ATOM 1467 O O . THR A 1 189 ? 2.546 9.879 17.942 1.00 96.50 189 THR A O 1
ATOM 1470 N N . GLY A 1 190 ? 1.160 9.479 16.235 1.00 96.56 190 GLY A N 1
ATOM 1471 C CA . GLY A 1 190 ? 1.633 8.112 15.999 1.00 96.56 190 GLY A CA 1
ATOM 1472 C C . GLY A 1 190 ? 3.112 8.009 15.610 1.00 96.56 190 GLY A C 1
ATOM 1473 O O . GLY A 1 190 ? 3.705 6.969 15.855 1.00 96.56 190 GLY A O 1
ATOM 1474 N N . VAL A 1 191 ? 3.725 9.066 15.066 1.00 96.56 191 VAL A N 1
ATOM 1475 C CA . VAL A 1 191 ? 5.136 9.057 14.640 1.00 96.56 191 VAL A CA 1
ATOM 1476 C C . VAL A 1 191 ? 6.075 8.934 15.840 1.00 96.56 191 VAL A C 1
ATOM 1478 O O . VAL A 1 191 ? 7.044 8.187 15.769 1.00 96.56 191 VAL A O 1
ATOM 1481 N N . THR A 1 192 ? 5.771 9.634 16.937 1.00 96.25 192 THR A N 1
ATOM 1482 C CA . THR A 1 192 ? 6.693 9.808 18.074 1.00 96.25 192 THR A CA 1
ATOM 1483 C C . THR A 1 192 ? 6.106 9.425 19.430 1.00 96.25 192 THR A C 1
ATOM 1485 O O . THR A 1 192 ? 6.765 9.642 20.441 1.00 96.25 192 THR A O 1
ATOM 1488 N N . GLN A 1 193 ? 4.872 8.909 19.490 1.00 97.56 193 GLN A N 1
ATOM 1489 C CA . GLN A 1 193 ? 4.273 8.498 20.763 1.00 97.56 193 GLN A CA 1
ATOM 1490 C C . GLN A 1 193 ? 5.147 7.473 21.494 1.00 97.56 193 GLN A C 1
ATOM 1492 O O . GLN A 1 193 ? 5.704 6.576 20.862 1.00 97.56 193 GLN A O 1
ATOM 1497 N N . ASP A 1 194 ? 5.193 7.599 22.813 1.00 98.38 194 ASP A N 1
ATOM 1498 C CA . ASP A 1 194 ? 5.773 6.632 23.736 1.00 98.38 194 ASP A CA 1
ATOM 1499 C C . ASP A 1 194 ? 4.695 5.697 24.315 1.00 98.38 194 ASP A C 1
ATOM 1501 O O . ASP A 1 194 ? 3.502 5.813 24.013 1.00 98.38 194 ASP A O 1
ATOM 1505 N N . ASP A 1 195 ? 5.112 4.766 25.172 1.00 98.44 195 ASP A N 1
ATOM 1506 C CA . ASP A 1 195 ? 4.225 3.788 25.810 1.00 98.44 195 ASP A CA 1
ATOM 1507 C C . ASP A 1 195 ? 3.175 4.446 26.716 1.00 98.44 195 ASP A C 1
ATOM 1509 O O . ASP A 1 195 ? 2.016 4.024 26.731 1.00 98.44 195 ASP A O 1
ATOM 1513 N N . ALA A 1 196 ? 3.537 5.524 27.418 1.00 98.06 196 ALA A N 1
ATOM 1514 C CA . ALA A 1 196 ? 2.600 6.287 28.241 1.00 98.06 196 ALA A CA 1
ATOM 1515 C C . AL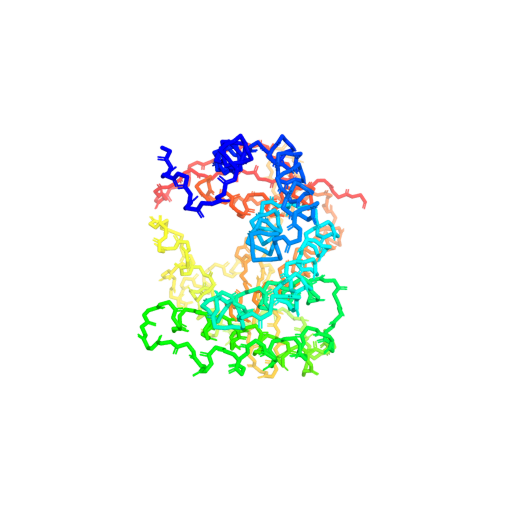A A 1 196 ? 1.494 6.924 27.383 1.00 98.06 196 ALA A C 1
ATOM 1517 O O . ALA A 1 196 ? 0.306 6.828 27.705 1.00 98.06 196 ALA A O 1
ATOM 1518 N N . THR A 1 197 ? 1.867 7.511 26.244 1.00 97.94 197 THR A N 1
ATOM 1519 C CA . THR A 1 197 ? 0.933 8.081 25.270 1.00 97.94 197 THR A CA 1
ATOM 1520 C C . THR A 1 197 ? 0.077 6.997 24.620 1.00 97.94 197 THR A C 1
ATOM 1522 O O . THR A 1 197 ? -1.128 7.194 24.462 1.00 97.94 197 THR A O 1
ATOM 1525 N N . THR A 1 198 ? 0.651 5.845 24.261 1.00 98.19 198 THR A N 1
ATOM 1526 C CA . THR A 1 198 ? -0.107 4.703 23.728 1.00 98.19 198 THR A CA 1
ATOM 1527 C C . THR A 1 198 ? -1.166 4.252 24.729 1.00 98.19 198 THR A C 1
ATOM 1529 O O . THR A 1 198 ? -2.345 4.213 24.374 1.00 98.19 198 THR A O 1
ATOM 1532 N N . ARG A 1 199 ? -0.783 4.018 25.990 1.00 97.75 199 ARG A N 1
ATOM 1533 C CA . ARG A 1 199 ? -1.696 3.631 27.075 1.00 97.75 199 ARG A CA 1
ATOM 1534 C C . ARG A 1 199 ? -2.818 4.651 27.269 1.00 97.75 199 ARG A C 1
ATOM 1536 O O . ARG A 1 199 ? -3.992 4.290 27.253 1.00 97.75 199 ARG A O 1
ATOM 1543 N N . LEU A 1 200 ? -2.481 5.940 27.346 1.00 96.62 200 LEU A N 1
ATOM 1544 C CA . LEU A 1 200 ? -3.472 7.015 27.456 1.00 96.62 200 LEU A CA 1
ATOM 1545 C C . LEU A 1 200 ? -4.455 7.010 26.277 1.00 96.62 200 LEU A C 1
ATOM 1547 O O . LEU A 1 200 ? -5.655 7.201 26.461 1.00 96.62 200 LEU A O 1
ATOM 1551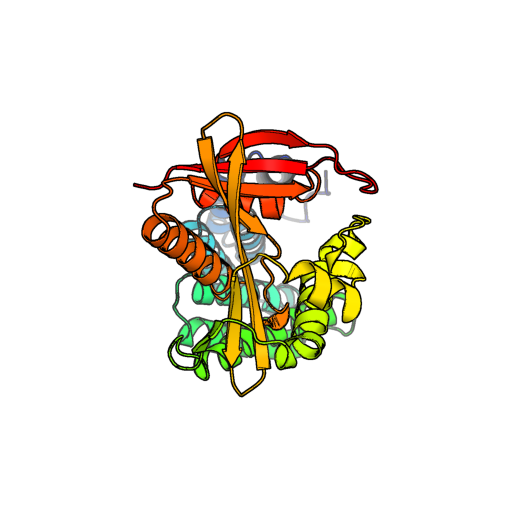 N N . ARG A 1 201 ? -3.963 6.780 25.056 1.00 95.31 201 ARG A N 1
ATOM 1552 C CA . ARG A 1 201 ? -4.782 6.759 23.837 1.00 95.31 201 ARG A CA 1
ATOM 1553 C C . ARG A 1 201 ? -5.624 5.490 23.694 1.00 95.31 201 ARG A C 1
ATOM 1555 O O . ARG A 1 201 ? -6.558 5.511 22.890 1.00 95.31 201 ARG A O 1
ATOM 1562 N N . MET A 1 202 ? -5.320 4.414 24.419 1.00 95.75 202 MET A N 1
ATOM 1563 C CA . MET A 1 202 ? -6.169 3.219 24.489 1.00 95.75 202 MET A CA 1
ATOM 1564 C C . MET A 1 202 ? -7.406 3.443 25.370 1.00 95.75 202 MET A C 1
ATOM 1566 O O . MET A 1 202 ? -8.436 2.810 25.139 1.00 95.75 202 MET A O 1
ATOM 1570 N N . ASN A 1 203 ? -7.348 4.375 26.327 1.00 93.31 203 ASN A N 1
ATOM 1571 C CA . ASN A 1 203 ? -8.454 4.632 27.250 1.00 93.31 203 ASN A CA 1
ATOM 1572 C C . ASN A 1 203 ? -9.744 5.049 26.527 1.00 93.31 203 ASN A C 1
ATOM 1574 O O . ASN A 1 203 ? -9.747 5.893 25.625 1.00 93.31 203 ASN A O 1
ATOM 1578 N N . GLY A 1 204 ? -10.864 4.459 26.953 1.00 89.44 204 GLY A N 1
ATOM 1579 C CA . GLY A 1 204 ? -12.193 4.751 26.407 1.00 89.44 204 GLY A CA 1
ATOM 1580 C C . GLY A 1 204 ? -12.385 4.339 24.942 1.00 89.44 204 GLY A C 1
ATOM 1581 O O . GLY A 1 204 ? -13.303 4.842 24.294 1.00 89.44 204 GLY A O 1
ATOM 1582 N N . CYS A 1 205 ? -11.520 3.467 24.414 1.00 94.50 205 CYS A N 1
ATOM 1583 C CA . CYS A 1 205 ? -11.610 2.911 23.067 1.00 94.50 205 CYS A CA 1
ATOM 1584 C C . CYS A 1 205 ? -11.616 1.377 23.127 1.00 94.50 205 CYS A C 1
ATOM 1586 O O . CYS A 1 205 ? -10.976 0.774 23.989 1.00 94.50 205 CYS A O 1
ATOM 1588 N N . GLU A 1 206 ? -12.266 0.730 22.164 1.00 97.69 206 GLU A N 1
ATOM 1589 C CA . GLU A 1 206 ? -11.917 -0.647 21.827 1.00 97.69 206 GLU A CA 1
ATOM 1590 C C . GLU A 1 206 ? -10.726 -0.611 20.870 1.00 97.69 206 GLU A C 1
ATOM 1592 O O . GLU A 1 206 ? -10.762 0.045 19.827 1.00 97.69 206 GLU A O 1
ATOM 1597 N N . VAL A 1 207 ? -9.648 -1.291 21.246 1.00 98.50 207 VAL A N 1
ATOM 1598 C CA . VAL A 1 207 ? -8.431 -1.389 20.440 1.00 98.50 207 VAL A CA 1
ATOM 1599 C C . VAL A 1 207 ? -8.304 -2.820 19.963 1.00 98.50 207 VAL A C 1
ATOM 1601 O O . VAL A 1 207 ? -8.260 -3.741 20.776 1.00 98.50 207 VAL A O 1
ATOM 1604 N N . PHE A 1 208 ? -8.264 -2.998 18.649 1.00 98.50 208 PHE A N 1
ATOM 1605 C CA . PHE A 1 208 ? -8.064 -4.288 18.010 1.00 98.50 208 PHE A CA 1
ATOM 1606 C C . PHE A 1 208 ? -6.651 -4.374 17.458 1.00 98.50 208 PHE A C 1
ATOM 1608 O O . PHE A 1 208 ? -6.098 -3.387 16.960 1.00 98.50 208 PHE A O 1
ATOM 1615 N N . VAL A 1 209 ? -6.081 -5.569 17.533 1.00 98.38 209 VAL A N 1
ATOM 1616 C CA . VAL A 1 209 ? -4.771 -5.895 16.979 1.00 98.38 209 VAL A CA 1
ATOM 1617 C C . VAL A 1 209 ? -4.869 -7.131 16.096 1.00 98.38 209 VAL A C 1
ATOM 1619 O O . VAL A 1 209 ? -5.677 -8.026 16.347 1.00 98.38 209 VAL A O 1
ATOM 1622 N N . ILE A 1 210 ? -4.051 -7.153 15.046 1.00 96.81 210 ILE A N 1
ATOM 1623 C CA . ILE A 1 210 ? -3.772 -8.344 14.247 1.00 96.81 210 ILE A CA 1
ATOM 1624 C C . ILE A 1 210 ? -2.422 -8.876 14.691 1.00 96.81 210 ILE A C 1
ATOM 1626 O O . ILE A 1 210 ? -1.427 -8.147 14.656 1.00 96.81 210 ILE A O 1
ATOM 1630 N N . GLU A 1 211 ? -2.394 -10.149 15.047 1.00 93.44 211 GLU A N 1
ATOM 1631 C CA . GLU A 1 211 ? -1.212 -10.860 15.504 1.00 93.44 211 GLU A CA 1
ATOM 1632 C C . GLU A 1 211 ? -0.847 -11.981 14.523 1.00 93.44 211 GLU A C 1
ATOM 1634 O O . GLU A 1 211 ? -1.720 -12.620 13.932 1.00 93.44 211 GLU A O 1
ATOM 1639 N N . ARG A 1 212 ? 0.457 -12.184 14.315 1.00 87.56 212 ARG A N 1
ATOM 1640 C CA . ARG A 1 212 ? 1.040 -13.296 13.554 1.00 87.56 212 ARG A CA 1
ATOM 1641 C C . ARG A 1 212 ? 2.306 -13.743 14.259 1.00 87.56 212 ARG A C 1
ATOM 1643 O O . ARG A 1 212 ? 3.176 -12.899 14.459 1.00 87.56 212 ARG A O 1
ATOM 1650 N N . GLN A 1 213 ? 2.426 -15.028 14.595 1.00 84.75 213 GLN A N 1
ATOM 1651 C CA . GLN A 1 213 ? 3.620 -15.571 15.263 1.00 84.75 213 GLN A CA 1
ATOM 1652 C C . GLN A 1 213 ? 4.074 -14.686 16.446 1.00 84.75 213 GLN A C 1
ATOM 1654 O O . GLN A 1 213 ? 5.210 -14.213 16.476 1.00 84.75 213 GLN A O 1
ATOM 1659 N N . GLU A 1 214 ? 3.140 -14.373 17.354 1.00 83.00 214 GLU A N 1
ATOM 1660 C CA . GLU A 1 214 ? 3.357 -13.540 18.559 1.00 83.00 214 GLU A CA 1
ATOM 1661 C C . GLU A 1 214 ? 3.797 -12.087 18.290 1.00 83.00 214 GLU A C 1
ATOM 1663 O O . GLU A 1 214 ? 4.282 -11.371 19.169 1.00 83.00 214 GLU A O 1
ATOM 1668 N N . ARG A 1 215 ? 3.645 -11.609 17.049 1.00 90.69 215 ARG A N 1
ATOM 1669 C CA . ARG A 1 215 ? 3.965 -10.234 16.658 1.00 90.69 215 ARG A CA 1
ATOM 1670 C C . ARG A 1 215 ? 2.720 -9.480 16.233 1.00 90.69 215 ARG A C 1
ATOM 1672 O O . ARG A 1 215 ? 1.987 -9.912 15.344 1.00 90.69 215 ARG A O 1
ATOM 1679 N N . LEU A 1 216 ? 2.545 -8.285 16.795 1.00 96.81 216 LEU A N 1
ATOM 1680 C CA . LEU A 1 216 ? 1.524 -7.347 16.340 1.00 96.81 216 LEU A CA 1
ATOM 1681 C C . LEU A 1 216 ? 1.917 -6.773 14.975 1.00 96.81 216 LEU A C 1
ATOM 1683 O O . LEU A 1 216 ? 2.953 -6.122 14.830 1.00 96.81 216 LEU A O 1
ATOM 1687 N N . ILE A 1 217 ? 1.073 -7.001 13.973 1.00 96.69 217 ILE A N 1
ATOM 1688 C CA . ILE A 1 217 ? 1.298 -6.566 12.588 1.00 96.69 217 ILE A CA 1
ATOM 1689 C C . ILE A 1 217 ? 0.253 -5.567 12.087 1.00 96.69 217 ILE A C 1
ATOM 1691 O O . ILE A 1 217 ? 0.439 -4.964 11.028 1.00 96.69 217 ILE A O 1
ATOM 1695 N N . GLY A 1 218 ? -0.822 -5.351 12.842 1.00 97.75 218 GLY A N 1
ATOM 1696 C CA . GLY A 1 218 ? -1.824 -4.339 12.538 1.00 97.75 218 GLY A CA 1
ATOM 1697 C C . GLY A 1 218 ? -2.620 -3.923 13.768 1.00 97.75 218 GLY A C 1
ATOM 1698 O O . GLY A 1 218 ? -2.720 -4.683 14.726 1.00 97.75 218 GLY A O 1
ATOM 1699 N N . THR A 1 219 ? -3.174 -2.716 13.752 1.00 98.69 219 THR A N 1
ATOM 1700 C CA . THR A 1 219 ? -4.064 -2.222 14.804 1.00 98.69 219 THR A CA 1
ATOM 1701 C C . THR A 1 219 ? -5.081 -1.231 14.256 1.00 98.69 219 THR A C 1
ATOM 1703 O O . THR A 1 219 ? -4.844 -0.572 13.242 1.00 98.69 219 THR A O 1
ATOM 1706 N N . VAL A 1 220 ? -6.223 -1.137 14.929 1.00 98.69 220 VAL A N 1
ATOM 1707 C CA . VAL A 1 220 ? -7.211 -0.080 14.741 1.00 98.69 220 VAL A CA 1
ATOM 1708 C C . VAL A 1 220 ? -7.933 0.171 16.059 1.00 98.69 220 VAL A C 1
ATOM 1710 O O . VAL A 1 220 ? -8.105 -0.743 16.868 1.00 98.69 220 VAL A O 1
ATOM 1713 N N . LYS A 1 221 ? -8.373 1.407 16.277 1.00 98.06 221 LYS A N 1
ATOM 1714 C CA . LYS A 1 221 ? -9.227 1.766 17.405 1.00 98.06 221 LYS A CA 1
ATOM 1715 C C . LYS A 1 221 ? -10.594 2.207 16.932 1.00 98.06 221 LYS A C 1
ATOM 1717 O O . LYS A 1 221 ? -10.707 2.918 15.934 1.00 98.06 221 LYS A O 1
ATOM 1722 N N . ILE A 1 222 ? -11.591 1.867 17.732 1.00 98.25 222 ILE A N 1
ATOM 1723 C CA . ILE A 1 222 ? -12.968 2.316 17.584 1.00 98.25 222 ILE A CA 1
ATOM 1724 C C . ILE A 1 222 ? -13.467 2.873 18.919 1.00 98.25 222 ILE A C 1
ATOM 1726 O O . ILE A 1 222 ? -13.191 2.326 19.989 1.00 98.25 222 ILE A O 1
ATOM 1730 N N . ARG A 1 223 ? -14.206 3.979 18.864 1.00 97.50 223 ARG A N 1
ATOM 1731 C CA . ARG A 1 223 ? -15.012 4.474 19.985 1.00 97.50 223 ARG A CA 1
ATOM 1732 C C . ARG A 1 223 ? -16.304 5.081 19.466 1.00 97.50 223 ARG A C 1
ATOM 1734 O O . ARG A 1 223 ? -16.315 5.646 18.380 1.00 97.50 223 ARG A O 1
ATOM 1741 N N . ILE A 1 224 ? -17.374 5.015 20.249 1.00 97.88 224 ILE A N 1
ATOM 1742 C CA . ILE A 1 224 ? -18.618 5.701 19.892 1.00 97.88 224 ILE A CA 1
ATOM 1743 C C . ILE A 1 224 ? -18.517 7.177 20.274 1.00 97.88 224 ILE A C 1
ATOM 1745 O O . ILE A 1 224 ? -18.010 7.532 21.344 1.00 97.88 224 ILE A O 1
ATOM 1749 N N . ARG A 1 225 ? -18.986 8.032 19.371 1.00 97.38 225 ARG A N 1
ATOM 1750 C CA . ARG A 1 225 ? -19.116 9.476 19.548 1.00 97.38 225 ARG A CA 1
ATOM 1751 C C . ARG A 1 225 ? -20.551 9.889 19.247 1.00 97.38 225 ARG A C 1
ATOM 1753 O O . ARG A 1 225 ? -21.272 9.170 18.560 1.00 97.38 225 ARG A O 1
ATOM 1760 N N . ASP A 1 226 ? -20.923 11.047 19.768 1.00 95.81 226 ASP A N 1
ATOM 1761 C CA . ASP A 1 226 ? -22.148 11.763 19.437 1.00 95.81 226 ASP A CA 1
ATOM 1762 C C . ASP A 1 226 ? -21.746 13.180 19.023 1.00 95.81 226 ASP A C 1
ATOM 1764 O O . ASP A 1 226 ? -20.906 13.805 19.683 1.00 95.81 226 ASP A O 1
ATOM 1768 N N . ASP A 1 227 ? -22.272 13.631 17.893 1.00 91.00 227 ASP A N 1
ATOM 1769 C CA . ASP A 1 227 ? -22.096 14.977 17.366 1.00 91.00 227 ASP A CA 1
ATOM 1770 C C . ASP A 1 227 ? -23.466 15.500 16.935 1.00 91.00 227 ASP A C 1
ATOM 1772 O O . ASP A 1 227 ? -24.002 15.103 15.899 1.00 91.00 227 ASP A O 1
ATOM 1776 N N . GLY A 1 228 ? -24.077 16.326 17.787 1.00 88.81 228 GLY A N 1
ATOM 1777 C CA . GLY A 1 228 ? -25.388 16.917 17.520 1.00 88.81 228 GLY A CA 1
ATOM 1778 C C . GLY A 1 228 ? -26.524 15.897 17.389 1.00 88.81 228 GLY A C 1
ATOM 1779 O O . GLY A 1 228 ? -27.433 16.111 16.592 1.00 88.81 228 GLY A O 1
ATOM 1780 N N . GLY A 1 229 ? -26.473 14.783 18.129 1.00 91.06 229 GLY A N 1
ATOM 1781 C CA . GLY A 1 229 ? -27.467 13.706 18.066 1.00 91.06 229 GLY A CA 1
ATOM 1782 C C . GLY A 1 229 ? -27.192 12.663 16.980 1.00 91.06 229 GLY A C 1
ATOM 1783 O O . GLY A 1 229 ? -27.906 11.663 16.896 1.00 91.06 229 GLY A O 1
ATOM 1784 N N . ILE A 1 230 ? -26.148 12.851 16.167 1.00 92.25 230 ILE A N 1
ATOM 1785 C CA . ILE A 1 230 ? -25.672 11.834 15.229 1.00 92.25 230 ILE A CA 1
ATOM 1786 C C . ILE A 1 230 ? -24.614 10.996 15.941 1.00 92.25 230 ILE A C 1
ATOM 1788 O O . ILE A 1 230 ? -23.487 11.443 16.177 1.00 92.25 230 ILE A O 1
ATOM 1792 N N . ARG A 1 231 ? -24.974 9.756 16.276 1.00 97.50 231 ARG A N 1
ATOM 1793 C CA . ARG A 1 231 ? -24.040 8.779 16.843 1.00 97.50 231 ARG A CA 1
ATOM 1794 C C . ARG A 1 231 ? -23.264 8.077 15.734 1.00 97.50 231 ARG A C 1
ATOM 1796 O O . ARG A 1 231 ? -23.850 7.623 14.759 1.00 97.50 231 ARG A O 1
ATOM 1803 N N . TYR A 1 232 ? -21.952 7.946 15.902 1.00 98.12 232 TYR A N 1
ATOM 1804 C CA . TYR A 1 232 ? -21.080 7.262 14.944 1.00 98.12 232 TYR A CA 1
ATOM 1805 C C . TYR A 1 232 ? -19.921 6.547 15.640 1.00 98.12 232 TYR A C 1
ATOM 1807 O O . TYR A 1 232 ? -19.530 6.874 16.765 1.00 98.12 232 TYR A O 1
ATOM 1815 N N . ALA A 1 233 ? -19.345 5.572 14.945 1.00 98.44 233 ALA A N 1
ATOM 1816 C CA . ALA A 1 233 ? -18.091 4.940 15.309 1.00 98.44 233 ALA A CA 1
ATOM 1817 C C . ALA A 1 233 ? -16.916 5.787 14.802 1.00 98.44 233 ALA A C 1
ATOM 1819 O O . ALA A 1 233 ? -16.691 5.912 13.601 1.00 98.44 233 ALA A O 1
ATOM 1820 N N . GLU A 1 234 ? -16.147 6.375 15.713 1.00 98.44 234 GLU A N 1
ATOM 1821 C CA . GLU A 1 234 ? -14.902 7.063 15.386 1.00 98.44 234 GLU A CA 1
ATOM 1822 C C . GLU A 1 234 ? -13.769 6.040 15.244 1.00 98.44 234 GLU A C 1
ATOM 1824 O O . GLU A 1 234 ? -13.374 5.392 16.221 1.00 98.44 234 GLU A O 1
ATOM 1829 N N . MET A 1 235 ? -13.232 5.911 14.031 1.00 98.44 235 MET A N 1
ATOM 1830 C CA . MET A 1 235 ? -12.077 5.074 13.727 1.00 98.44 235 MET A CA 1
ATOM 1831 C C . MET A 1 235 ? -10.787 5.886 13.831 1.00 98.44 235 MET A C 1
ATOM 1833 O O . MET A 1 235 ? -10.605 6.883 13.135 1.00 98.44 235 MET A O 1
ATOM 1837 N N . THR A 1 236 ? -9.845 5.439 14.661 1.00 97.31 236 THR A N 1
ATOM 1838 C CA . THR A 1 236 ? -8.535 6.096 14.808 1.00 97.31 236 THR A CA 1
ATOM 1839 C C . THR A 1 236 ? -7.399 5.082 14.903 1.00 97.31 236 THR A C 1
ATOM 1841 O O . THR A 1 236 ? -7.612 3.910 15.188 1.00 97.31 236 THR A O 1
ATOM 1844 N N . GLN A 1 237 ? -6.162 5.535 14.673 1.00 96.50 237 GLN A N 1
ATOM 1845 C CA . GLN A 1 237 ? -4.945 4.707 14.769 1.00 96.50 237 GLN A CA 1
ATOM 1846 C C . GLN A 1 237 ? -4.984 3.417 13.936 1.00 96.50 237 GLN A C 1
ATOM 1848 O O . GLN A 1 237 ? -4.498 2.382 14.381 1.00 96.50 237 GLN A O 1
ATOM 1853 N N . LEU A 1 238 ? -5.529 3.490 12.718 1.00 97.88 238 LEU A N 1
ATOM 1854 C CA . LEU A 1 238 ? -5.356 2.430 11.733 1.00 97.88 238 LEU A CA 1
ATOM 1855 C C . LEU A 1 238 ? -3.874 2.348 11.340 1.00 97.88 238 LEU A C 1
ATOM 1857 O O . LEU A 1 238 ? -3.340 3.266 10.719 1.00 97.88 238 LEU A O 1
ATOM 1861 N N . ALA A 1 239 ? -3.216 1.250 11.696 1.00 97.69 239 ALA A N 1
ATOM 1862 C CA . ALA A 1 239 ? -1.806 1.023 11.419 1.00 97.69 239 ALA A CA 1
ATOM 1863 C C . ALA A 1 239 ? -1.584 -0.410 10.935 1.00 97.69 239 ALA A C 1
ATOM 1865 O O . ALA A 1 239 ? -2.136 -1.355 11.492 1.00 97.69 239 ALA A O 1
ATOM 1866 N N . VAL A 1 240 ? -0.735 -0.579 9.924 1.00 96.75 240 VAL A N 1
ATOM 1867 C CA . VAL A 1 240 ? -0.235 -1.884 9.476 1.00 96.75 240 VAL A CA 1
ATOM 1868 C C . VAL A 1 240 ? 1.273 -1.775 9.354 1.00 96.75 240 VAL A C 1
ATOM 1870 O O . VAL A 1 240 ? 1.773 -0.798 8.787 1.00 96.75 240 VAL A O 1
ATOM 1873 N N . HIS A 1 241 ? 1.989 -2.767 9.885 1.00 94.94 241 HIS A N 1
ATOM 1874 C CA . HIS A 1 241 ? 3.446 -2.795 9.847 1.00 94.94 241 HIS A CA 1
ATOM 1875 C C . HIS A 1 241 ? 3.942 -2.638 8.394 1.00 94.94 241 HIS A C 1
ATOM 1877 O O . HIS A 1 241 ? 3.415 -3.331 7.523 1.00 94.94 241 HIS A O 1
ATOM 1883 N N . PRO A 1 242 ? 4.954 -1.796 8.096 1.00 88.62 242 PRO A N 1
ATOM 1884 C CA . PRO A 1 242 ? 5.334 -1.452 6.718 1.00 88.62 242 PRO A CA 1
ATOM 1885 C C . PRO A 1 242 ? 5.569 -2.648 5.784 1.00 88.62 242 PRO A C 1
ATOM 1887 O O . PRO A 1 242 ? 5.096 -2.653 4.651 1.00 88.62 242 PRO A O 1
ATOM 1890 N N . VAL A 1 243 ? 6.237 -3.702 6.268 1.00 85.69 243 VAL A N 1
ATOM 1891 C CA . VAL A 1 243 ? 6.509 -4.910 5.457 1.00 85.69 243 VAL A CA 1
ATOM 1892 C C . VAL A 1 243 ? 5.263 -5.762 5.175 1.00 85.69 243 VAL A C 1
ATOM 1894 O O . VAL A 1 243 ? 5.304 -6.601 4.289 1.00 85.69 243 VAL A O 1
ATOM 1897 N N . GLN A 1 244 ? 4.170 -5.531 5.908 1.00 84.62 244 GLN A N 1
ATOM 1898 C CA . GLN A 1 244 ? 2.890 -6.242 5.800 1.00 84.62 244 GLN A CA 1
ATOM 1899 C C . GLN A 1 244 ? 1.810 -5.398 5.090 1.00 84.62 244 GLN A C 1
ATOM 1901 O O . GLN A 1 244 ? 0.653 -5.809 4.966 1.00 84.62 244 GLN A O 1
ATOM 1906 N N . GLN A 1 245 ? 2.151 -4.182 4.650 1.00 80.81 245 GLN A N 1
ATOM 1907 C CA . GLN A 1 245 ? 1.239 -3.328 3.891 1.00 80.81 245 GLN A CA 1
ATOM 1908 C C . GLN A 1 245 ? 1.009 -3.884 2.483 1.00 80.81 245 GLN A C 1
ATOM 1910 O O . GLN A 1 245 ? 1.810 -4.651 1.961 1.00 80.81 245 GLN A O 1
ATOM 1915 N N . HIS A 1 246 ? -0.083 -3.454 1.850 1.00 77.12 246 HIS A N 1
ATOM 1916 C CA . HIS A 1 246 ? -0.535 -3.919 0.529 1.00 77.12 246 HIS A CA 1
ATOM 1917 C C . HIS A 1 246 ? -1.011 -5.387 0.477 1.00 77.12 246 HIS A C 1
ATOM 1919 O O . HIS A 1 246 ? -1.605 -5.772 -0.521 1.00 77.12 246 HIS A O 1
ATOM 1925 N N . GLY A 1 247 ? -0.903 -6.151 1.573 1.00 74.69 247 GLY A N 1
ATOM 1926 C CA . GLY A 1 247 ? -1.452 -7.511 1.723 1.00 74.69 247 GLY A CA 1
ATOM 1927 C C . GLY A 1 247 ? -2.895 -7.581 2.255 1.00 74.69 247 GLY A C 1
ATOM 1928 O O . GLY A 1 247 ? -3.290 -8.563 2.873 1.00 74.69 247 GLY A O 1
ATOM 1929 N N . GLY A 1 248 ? -3.687 -6.510 2.118 1.00 86.62 248 GLY A N 1
ATOM 1930 C CA . GLY A 1 248 ? -5.110 -6.499 2.506 1.00 86.62 248 GLY A CA 1
ATOM 1931 C C . GLY A 1 248 ? -5.429 -6.316 4.001 1.00 86.62 248 GLY A C 1
ATOM 1932 O O . GLY A 1 248 ? -6.592 -6.098 4.339 1.00 86.62 248 GLY A O 1
ATOM 1933 N N . LEU A 1 249 ? -4.439 -6.304 4.904 1.00 91.50 249 LEU A N 1
ATOM 1934 C CA . LEU A 1 249 ? -4.674 -6.151 6.355 1.00 91.50 249 LEU A CA 1
ATOM 1935 C C . LEU A 1 249 ? -5.387 -4.842 6.728 1.00 91.50 249 LEU A C 1
ATOM 1937 O O . LEU A 1 249 ? -6.273 -4.847 7.577 1.00 91.50 249 LEU A O 1
ATOM 1941 N N . GLY A 1 250 ? -5.057 -3.733 6.057 1.00 93.06 250 GLY A N 1
ATOM 1942 C CA . GLY A 1 250 ? -5.748 -2.455 6.262 1.00 93.06 250 GLY A CA 1
ATOM 1943 C C . GLY A 1 250 ? -7.233 -2.539 5.900 1.00 93.06 250 GLY A C 1
ATOM 1944 O O . GLY A 1 250 ? -8.076 -2.059 6.649 1.00 93.06 250 GLY A O 1
ATOM 1945 N N . THR A 1 251 ? -7.568 -3.221 4.798 1.00 91.94 251 THR A N 1
ATOM 1946 C CA . THR A 1 251 ? -8.963 -3.495 4.415 1.00 91.94 251 THR A CA 1
ATOM 1947 C C . THR A 1 251 ? -9.668 -4.337 5.472 1.00 91.94 251 THR A C 1
ATOM 1949 O O . THR A 1 251 ? -10.793 -4.025 5.847 1.00 91.94 251 THR A O 1
ATOM 1952 N N . ARG A 1 252 ? -9.003 -5.377 5.989 1.00 93.38 252 ARG A N 1
ATOM 1953 C CA . ARG A 1 252 ? -9.563 -6.249 7.028 1.00 93.38 252 ARG A CA 1
ATOM 1954 C C . ARG A 1 252 ? -9.852 -5.491 8.327 1.00 93.38 252 ARG A C 1
ATOM 1956 O O . ARG A 1 252 ? -10.900 -5.709 8.924 1.00 93.38 252 ARG A O 1
ATOM 1963 N N . LEU A 1 253 ? -8.958 -4.594 8.748 1.00 97.50 253 LEU A N 1
ATOM 1964 C CA . LEU A 1 253 ? -9.155 -3.750 9.933 1.00 97.50 253 LEU A CA 1
ATOM 1965 C C . LEU A 1 253 ? -10.322 -2.770 9.755 1.00 97.50 253 LEU A C 1
ATOM 1967 O O . LEU A 1 253 ? -11.123 -2.620 10.671 1.00 97.50 253 LEU A O 1
ATOM 1971 N N . VAL A 1 254 ? -10.454 -2.149 8.579 1.00 97.69 254 VAL A N 1
ATOM 1972 C CA . VAL A 1 254 ? -11.606 -1.282 8.273 1.00 97.69 254 VAL A CA 1
ATOM 1973 C C . VAL A 1 254 ? -12.908 -2.082 8.291 1.00 97.69 254 VAL A C 1
ATOM 1975 O O . VAL A 1 254 ? -13.847 -1.679 8.967 1.00 97.69 254 VAL A O 1
ATOM 1978 N N . GLY A 1 255 ? -12.952 -3.250 7.644 1.00 96.25 255 GLY A N 1
ATOM 1979 C CA . GLY A 1 255 ? -14.135 -4.118 7.668 1.00 96.25 255 GLY A CA 1
ATOM 1980 C C . GLY A 1 255 ? -14.511 -4.586 9.079 1.00 96.25 255 GLY A C 1
ATOM 1981 O O . GLY A 1 255 ? -15.691 -4.689 9.401 1.00 96.25 255 GLY A O 1
ATOM 1982 N N . LEU A 1 256 ? -13.522 -4.808 9.954 1.00 96.69 256 LEU A N 1
ATOM 1983 C CA . LEU A 1 256 ? -13.775 -5.081 11.369 1.00 96.69 256 LEU A CA 1
ATOM 1984 C C . LEU A 1 256 ? -14.448 -3.899 12.065 1.00 96.69 256 LEU A C 1
ATOM 1986 O O . LEU A 1 256 ? -15.393 -4.112 12.817 1.00 96.69 256 LEU A O 1
ATOM 1990 N N . VAL A 1 257 ? -13.975 -2.674 11.829 1.00 98.25 257 VAL A N 1
ATOM 1991 C CA . VAL A 1 257 ? -14.575 -1.469 12.418 1.00 98.25 257 VAL A CA 1
ATOM 1992 C C . VAL A 1 257 ? -15.999 -1.268 11.918 1.00 98.25 257 VAL A C 1
ATOM 1994 O O . VAL A 1 257 ? -16.878 -1.003 12.728 1.00 98.25 257 VAL A O 1
ATOM 1997 N N . GLU A 1 258 ? -16.240 -1.442 10.619 1.00 98.00 258 GLU A N 1
ATOM 1998 C CA . GLU A 1 258 ? -17.574 -1.330 10.018 1.00 98.00 258 GLU A CA 1
ATOM 1999 C C . GLU A 1 258 ? -18.539 -2.365 10.614 1.00 98.00 258 GLU A C 1
ATOM 2001 O O . GLU A 1 258 ? -19.626 -2.016 11.068 1.00 98.00 258 GLU A O 1
ATOM 2006 N N . LYS A 1 259 ? -18.113 -3.629 10.731 1.00 96.81 259 LYS A N 1
ATOM 2007 C CA . LYS A 1 259 ? -18.905 -4.666 11.405 1.00 96.81 259 LYS A CA 1
ATOM 2008 C C . LYS A 1 259 ? -19.163 -4.314 12.874 1.00 96.81 259 LYS A C 1
ATOM 2010 O O . LYS A 1 259 ? -20.290 -4.429 13.351 1.00 96.81 259 LYS A O 1
ATOM 2015 N N . ARG A 1 260 ? -18.128 -3.871 13.594 1.00 97.12 260 ARG A N 1
ATOM 2016 C CA . ARG A 1 260 ? -18.225 -3.536 15.019 1.00 97.12 260 ARG A CA 1
ATOM 2017 C C . ARG A 1 260 ? -19.126 -2.325 15.267 1.00 97.12 260 ARG A C 1
ATOM 2019 O O . ARG A 1 260 ? -19.824 -2.296 16.271 1.00 97.12 260 ARG A O 1
ATOM 2026 N N . ALA A 1 261 ? -19.140 -1.353 14.360 1.00 97.81 261 ALA A N 1
ATOM 2027 C CA . ALA A 1 261 ? -20.043 -0.207 14.401 1.00 97.81 261 ALA A CA 1
ATOM 2028 C C . ALA A 1 261 ? -21.515 -0.657 14.372 1.00 97.81 261 ALA A C 1
ATOM 2030 O O . ALA A 1 261 ? -22.279 -0.282 15.263 1.00 97.81 261 ALA A O 1
ATOM 2031 N N . MET A 1 262 ? -21.869 -1.552 13.443 1.00 97.12 262 MET A N 1
ATOM 2032 C CA . MET A 1 262 ? -23.215 -2.136 13.362 1.00 97.12 262 MET A CA 1
ATOM 2033 C C . MET A 1 262 ? -23.580 -2.920 14.632 1.00 97.12 262 MET A C 1
ATOM 2035 O O . MET A 1 262 ? -24.673 -2.754 15.166 1.00 97.12 262 MET A O 1
ATOM 2039 N N . GLU A 1 263 ? -22.654 -3.721 15.173 1.00 96.94 263 GLU A N 1
ATOM 2040 C CA . GLU A 1 263 ? -22.851 -4.441 16.447 1.00 96.94 263 GLU A CA 1
ATOM 2041 C C . GLU A 1 263 ? -23.072 -3.500 17.645 1.00 96.94 263 GLU A C 1
ATOM 2043 O O . GLU A 1 263 ? -23.748 -3.865 18.606 1.00 96.94 263 GLU A O 1
ATOM 2048 N N . LEU A 1 264 ? -22.504 -2.292 17.600 1.00 96.12 264 LEU A N 1
ATOM 2049 C CA . LEU A 1 264 ? -22.671 -1.246 18.614 1.00 96.12 264 LEU A CA 1
ATOM 2050 C C . LEU A 1 264 ? -23.897 -0.348 18.356 1.00 96.12 264 LEU A C 1
ATOM 2052 O O . LEU A 1 264 ? -24.117 0.613 19.100 1.00 96.12 264 LEU A O 1
ATOM 2056 N N . GLY A 1 265 ? -24.698 -0.659 17.332 1.00 96.44 265 GLY A N 1
ATOM 2057 C CA . GLY A 1 265 ? -25.946 0.034 17.016 1.00 96.44 265 GLY A CA 1
ATOM 2058 C C . GLY A 1 265 ? -25.757 1.413 16.385 1.00 96.44 265 GLY A C 1
ATOM 2059 O O . GLY A 1 265 ? -26.607 2.281 16.579 1.00 96.44 265 GLY A O 1
ATOM 2060 N N . VAL A 1 266 ? -24.648 1.641 15.675 1.00 97.81 266 VAL A N 1
ATOM 2061 C CA . VAL A 1 266 ? -24.430 2.858 14.879 1.00 97.81 266 VAL A CA 1
ATOM 2062 C C . VAL A 1 266 ? -24.237 2.507 13.406 1.00 97.81 266 VAL A C 1
ATOM 2064 O O . VAL A 1 266 ? -23.556 1.543 13.068 1.00 97.81 266 VAL A O 1
ATOM 2067 N N . ASP A 1 267 ? -24.820 3.317 12.528 1.00 97.19 267 ASP A N 1
ATOM 2068 C CA . ASP A 1 267 ? -24.844 3.124 11.074 1.00 97.19 267 ASP A CA 1
ATOM 2069 C C . ASP A 1 267 ? -23.743 3.914 10.355 1.00 97.19 267 ASP A C 1
ATOM 2071 O O . ASP A 1 267 ? -23.725 3.991 9.132 1.00 97.19 267 ASP A O 1
ATOM 2075 N N . ARG A 1 268 ? -22.830 4.555 11.091 1.00 98.12 268 ARG A N 1
ATOM 2076 C CA . ARG A 1 268 ? -21.816 5.451 10.525 1.00 98.12 268 ARG A CA 1
ATOM 2077 C C . ARG A 1 268 ? -20.447 5.190 11.111 1.00 98.12 268 ARG A C 1
ATOM 2079 O O . ARG A 1 268 ? -20.295 5.075 12.328 1.00 98.12 268 ARG A O 1
ATOM 2086 N N . VAL A 1 269 ? -19.438 5.188 10.244 1.00 98.69 269 VAL A N 1
ATOM 2087 C CA . VAL A 1 269 ? -18.024 5.235 10.636 1.00 98.69 269 VAL A CA 1
ATOM 2088 C C . VAL A 1 269 ? -17.435 6.556 10.176 1.00 98.69 269 VAL A C 1
ATOM 2090 O O . VAL A 1 269 ? -17.530 6.897 8.998 1.00 98.69 269 VAL A O 1
ATOM 2093 N N . ARG A 1 270 ? -16.787 7.278 11.092 1.00 98.56 270 ARG A N 1
ATOM 2094 C CA . ARG A 1 270 ? -16.104 8.544 10.814 1.00 98.56 270 ARG A CA 1
ATOM 2095 C C . ARG A 1 270 ? -14.636 8.460 11.210 1.00 98.56 270 ARG A C 1
ATOM 2097 O O . ARG A 1 270 ? -14.282 7.837 12.209 1.00 98.56 270 ARG A O 1
ATOM 2104 N N . LEU A 1 271 ? -13.779 9.113 10.443 1.00 98.31 271 LEU A N 1
ATOM 2105 C CA . LEU A 1 271 ? -12.362 9.294 10.743 1.00 98.31 271 LEU A CA 1
ATOM 2106 C C . LEU A 1 271 ? -11.901 10.658 10.241 1.00 98.31 271 LEU A C 1
ATOM 2108 O O . LEU A 1 271 ? -12.589 11.301 9.453 1.00 98.31 271 LEU A O 1
ATOM 2112 N N . ASP A 1 272 ? -10.709 11.078 10.640 1.00 97.69 272 ASP A N 1
ATOM 2113 C CA . ASP A 1 272 ? -10.015 12.175 9.981 1.00 97.69 272 ASP A CA 1
ATOM 2114 C C . ASP A 1 272 ? -8.586 11.783 9.609 1.00 97.69 272 ASP A C 1
ATOM 2116 O O . ASP A 1 272 ? -7.942 10.955 10.260 1.00 97.69 272 ASP A O 1
ATOM 2120 N N . THR A 1 273 ? -8.078 12.391 8.544 1.00 97.12 273 THR A N 1
ATOM 2121 C CA . THR A 1 273 ? -6.679 12.249 8.142 1.00 97.12 273 THR A CA 1
ATOM 2122 C C . THR A 1 273 ? -6.167 13.526 7.495 1.00 97.12 273 THR A C 1
ATOM 2124 O O . THR A 1 273 ? -6.949 14.333 7.000 1.00 97.12 273 THR A O 1
ATOM 2127 N N . ALA A 1 274 ? -4.850 13.718 7.496 1.00 97.19 274 ALA A N 1
ATOM 2128 C CA . ALA A 1 274 ? -4.215 14.918 6.966 1.00 97.19 274 ALA A CA 1
ATOM 2129 C C . ALA A 1 274 ? -4.538 15.104 5.474 1.00 97.19 274 ALA A C 1
ATOM 2131 O O . ALA A 1 274 ? -4.303 14.200 4.675 1.00 97.19 274 ALA A O 1
ATOM 2132 N N . ILE A 1 275 ? -4.994 16.298 5.086 1.00 97.44 275 ILE A N 1
ATOM 2133 C CA . ILE A 1 275 ? -5.263 16.658 3.680 1.00 97.44 275 ILE A CA 1
ATOM 2134 C C . ILE A 1 275 ? -4.029 16.433 2.777 1.00 97.44 275 ILE A C 1
ATOM 2136 O O . ILE A 1 275 ? -4.187 15.923 1.665 1.00 97.44 275 ILE A O 1
ATOM 2140 N N . PRO A 1 276 ? -2.787 16.721 3.228 1.00 96.19 276 PRO A N 1
ATOM 2141 C CA . PRO A 1 276 ? -1.588 16.393 2.455 1.00 96.19 276 PRO A CA 1
ATOM 2142 C C . PRO A 1 276 ? -1.375 14.894 2.184 1.00 96.19 276 PRO A C 1
ATOM 2144 O O . PRO A 1 276 ? -0.690 14.550 1.222 1.00 96.19 276 PRO A O 1
ATOM 2147 N N . ALA A 1 277 ? -1.961 13.988 2.975 1.00 93.81 277 ALA A N 1
ATOM 2148 C CA . ALA A 1 277 ? -1.834 12.539 2.802 1.00 93.81 277 ALA A CA 1
ATOM 2149 C C . ALA A 1 277 ? -2.784 12.014 1.704 1.00 93.81 277 ALA A C 1
ATOM 2151 O O . ALA A 1 277 ? -3.630 11.150 1.944 1.00 93.81 277 ALA A O 1
ATOM 2152 N N . ARG A 1 278 ? -2.642 12.544 0.481 1.00 94.19 278 ARG A N 1
ATOM 2153 C CA . ARG A 1 278 ? -3.564 12.326 -0.652 1.00 94.19 278 ARG A CA 1
ATOM 2154 C C . ARG A 1 278 ? -3.801 10.850 -0.977 1.00 94.19 278 ARG A C 1
ATOM 2156 O O . ARG A 1 278 ? -4.922 10.470 -1.302 1.00 94.19 278 ARG A O 1
ATOM 2163 N N . ASP A 1 279 ? -2.776 10.008 -0.868 1.00 91.25 279 ASP A N 1
ATOM 2164 C CA . ASP A 1 279 ? -2.914 8.567 -1.115 1.00 91.25 279 ASP A CA 1
ATOM 2165 C C . ASP A 1 279 ? -3.812 7.878 -0.092 1.00 91.25 279 ASP A C 1
ATOM 2167 O O . ASP A 1 279 ? -4.607 7.009 -0.457 1.00 91.25 279 ASP A O 1
ATOM 2171 N N . LEU A 1 280 ? -3.728 8.298 1.172 1.00 93.12 280 LEU A N 1
ATOM 2172 C CA . LEU A 1 280 ? -4.556 7.775 2.251 1.00 93.12 280 LEU A CA 1
ATOM 2173 C C . LEU A 1 280 ? -6.005 8.255 2.118 1.00 93.12 280 LEU A C 1
ATOM 2175 O O . LEU A 1 280 ? -6.919 7.454 2.290 1.00 93.12 280 LEU A O 1
ATOM 2179 N N . VAL A 1 281 ? -6.221 9.519 1.739 1.00 96.25 281 VAL A N 1
ATOM 2180 C CA . VAL A 1 281 ? -7.565 10.047 1.434 1.00 96.25 281 VAL A CA 1
ATOM 2181 C C . VAL A 1 281 ? -8.211 9.232 0.311 1.00 96.25 281 VAL A C 1
ATOM 2183 O O . VAL A 1 281 ? -9.252 8.612 0.524 1.00 96.25 281 VAL A O 1
ATOM 2186 N N . ARG A 1 282 ? -7.528 9.092 -0.834 1.00 96.88 282 ARG A N 1
ATOM 2187 C CA . ARG A 1 282 ? -8.022 8.287 -1.965 1.00 96.88 282 ARG A CA 1
ATOM 2188 C C . ARG A 1 282 ? -8.256 6.823 -1.606 1.00 96.88 282 ARG A C 1
ATOM 2190 O O . ARG A 1 282 ? -9.104 6.155 -2.197 1.00 96.88 282 ARG A O 1
ATOM 2197 N N . TRP A 1 283 ? -7.473 6.279 -0.677 1.00 94.94 283 TRP A N 1
ATOM 2198 C CA . TRP A 1 283 ? -7.643 4.909 -0.205 1.00 94.94 283 TRP A CA 1
ATOM 2199 C C . TRP A 1 283 ? -8.969 4.712 0.539 1.00 94.94 283 TRP A C 1
ATOM 2201 O O . TRP A 1 283 ? -9.613 3.678 0.339 1.00 94.94 283 TRP A O 1
ATOM 2211 N N . TYR A 1 284 ? -9.392 5.691 1.341 1.00 97.75 284 TYR A N 1
ATOM 2212 C CA . TYR A 1 284 ? -10.699 5.691 2.000 1.00 97.75 284 TYR A CA 1
ATOM 2213 C C . TYR A 1 284 ? -11.848 5.970 1.023 1.00 97.75 284 TYR A C 1
ATOM 2215 O O . TYR A 1 284 ? -12.863 5.280 1.083 1.00 97.75 284 TYR A O 1
ATOM 2223 N N . GLU A 1 285 ? -11.674 6.893 0.075 1.00 97.00 285 GLU A N 1
ATOM 2224 C CA . GLU A 1 285 ? -12.690 7.199 -0.949 1.00 97.00 285 GLU A CA 1
ATOM 2225 C C . GLU A 1 285 ? -13.062 5.962 -1.773 1.00 97.00 285 GLU A C 1
ATOM 2227 O O . GLU A 1 285 ? -14.237 5.623 -1.905 1.00 97.00 285 GLU A O 1
ATOM 2232 N N . ARG A 1 286 ? -12.064 5.183 -2.218 1.00 96.06 286 ARG A N 1
ATOM 2233 C CA . ARG A 1 286 ? -12.293 3.897 -2.910 1.00 96.06 286 ARG A CA 1
ATOM 2234 C C . ARG A 1 286 ? -13.046 2.854 -2.070 1.00 96.06 286 ARG A C 1
ATOM 2236 O O . ARG A 1 286 ? -13.439 1.824 -2.604 1.00 96.06 286 ARG A O 1
ATOM 2243 N N . ARG A 1 287 ? -13.209 3.079 -0.763 1.00 94.00 287 ARG A N 1
ATOM 2244 C CA . ARG A 1 287 ? -13.937 2.206 0.177 1.00 94.00 287 ARG A CA 1
ATOM 2245 C C . ARG A 1 287 ? -15.322 2.738 0.543 1.00 94.00 287 ARG A C 1
ATOM 2247 O O . ARG A 1 287 ? -15.982 2.147 1.400 1.00 94.00 287 ARG A O 1
ATOM 2254 N N . GLY A 1 288 ? -15.755 3.819 -0.104 1.00 96.25 288 GLY A N 1
ATOM 2255 C CA . GLY A 1 288 ? -17.069 4.424 0.097 1.00 96.25 288 GLY A CA 1
ATOM 2256 C C . GLY A 1 288 ? -17.121 5.456 1.221 1.00 96.25 288 GLY A C 1
ATOM 2257 O O . GLY A 1 288 ? -18.213 5.811 1.646 1.00 96.25 288 GLY A O 1
ATOM 2258 N N . TYR A 1 289 ? -15.974 5.930 1.716 1.00 98.38 289 TYR A N 1
ATOM 2259 C CA . TYR A 1 289 ? -15.948 7.077 2.623 1.00 98.38 289 TYR A CA 1
ATOM 2260 C C . TYR A 1 289 ? -16.009 8.373 1.813 1.00 98.38 289 TYR A C 1
ATOM 2262 O O . TYR A 1 289 ? -15.249 8.545 0.862 1.00 98.38 289 TYR A O 1
ATOM 2270 N N . ALA A 1 290 ? -16.871 9.297 2.218 1.00 98.06 290 ALA A N 1
ATOM 2271 C CA . ALA A 1 290 ? -17.022 10.613 1.614 1.00 98.06 290 ALA A CA 1
ATOM 2272 C C . ALA A 1 290 ? -16.545 11.711 2.572 1.00 98.06 290 ALA A C 1
ATOM 2274 O O . ALA A 1 290 ? -16.659 11.580 3.792 1.00 98.06 290 ALA A O 1
ATOM 2275 N N . ALA A 1 291 ? -16.012 12.804 2.026 1.00 98.06 291 ALA A N 1
ATOM 2276 C CA . ALA A 1 291 ? -15.641 13.969 2.821 1.00 98.06 291 ALA A CA 1
ATOM 2277 C C . ALA A 1 291 ? -16.896 14.673 3.357 1.00 98.06 291 ALA A C 1
ATOM 2279 O O . ALA A 1 291 ? -17.798 15.003 2.591 1.00 98.06 291 ALA A O 1
ATOM 2280 N N . VAL A 1 292 ? -16.937 14.921 4.667 1.00 96.94 292 VAL A N 1
ATOM 2281 C CA . VAL A 1 292 ? -18.063 15.589 5.354 1.00 96.94 292 VAL A CA 1
ATOM 2282 C C . VAL A 1 292 ? -17.646 16.861 6.090 1.00 96.94 292 VAL A C 1
ATOM 2284 O O . VAL A 1 292 ? -18.470 17.528 6.709 1.00 96.94 292 VAL A O 1
ATOM 2287 N N . GLY A 1 293 ? -16.364 17.217 6.029 1.00 96.88 293 GLY A N 1
ATOM 2288 C CA . GLY A 1 293 ? -15.850 18.443 6.618 1.00 96.88 293 GLY A CA 1
ATOM 2289 C C . GLY A 1 293 ? -14.335 18.440 6.735 1.00 96.88 293 GLY A C 1
ATOM 2290 O O . GLY A 1 293 ? -13.651 17.516 6.296 1.00 96.88 293 GLY A O 1
ATOM 2291 N N . GLU A 1 294 ? -13.810 19.475 7.374 1.00 98.00 294 GLU A N 1
ATOM 2292 C CA . GLU A 1 294 ? -12.393 19.607 7.685 1.00 98.00 294 GLU A CA 1
ATOM 2293 C C . GLU A 1 294 ? -12.210 20.074 9.125 1.00 98.00 294 GLU A C 1
ATOM 2295 O O . GLU A 1 294 ? -13.063 20.758 9.688 1.00 98.00 294 GLU A O 1
ATOM 2300 N N . ILE A 1 295 ? -11.072 19.727 9.719 1.00 96.88 295 ILE A N 1
ATOM 2301 C CA . ILE A 1 295 ? -10.730 20.122 11.081 1.00 96.88 295 ILE A CA 1
ATOM 2302 C C . ILE A 1 295 ? -9.248 20.466 11.201 1.00 96.88 295 ILE A C 1
ATOM 2304 O O . ILE A 1 295 ? -8.374 19.754 10.706 1.00 96.88 295 ILE A O 1
ATOM 2308 N N . GLN A 1 296 ? -8.953 21.552 11.916 1.00 97.00 296 GLN A N 1
ATOM 2309 C CA . GLN A 1 296 ? -7.605 21.868 12.379 1.00 97.00 296 GLN A CA 1
ATOM 2310 C C . GLN A 1 296 ? -7.465 21.388 13.823 1.00 97.00 296 GLN A C 1
ATOM 2312 O O . GLN A 1 296 ? -8.019 21.983 14.746 1.00 97.00 296 GLN A O 1
ATOM 2317 N N . ARG A 1 297 ? -6.729 20.295 14.037 1.00 93.31 297 ARG A N 1
ATOM 2318 C CA . ARG A 1 297 ? -6.476 19.792 15.393 1.00 93.31 297 ARG A CA 1
ATOM 2319 C C . ARG A 1 297 ? -5.412 20.650 16.076 1.00 93.31 297 ARG A C 1
ATOM 2321 O O . ARG A 1 297 ? -4.409 21.019 15.461 1.00 93.31 297 ARG A O 1
ATOM 2328 N N . VAL A 1 298 ? -5.622 20.940 17.359 1.00 94.31 298 VAL A N 1
ATOM 2329 C CA . VAL A 1 298 ? -4.665 21.694 18.181 1.00 94.31 298 VAL A CA 1
ATOM 2330 C C . VAL A 1 298 ? -3.311 20.978 18.179 1.00 94.31 298 VAL A C 1
ATOM 2332 O O . VAL A 1 298 ? -3.238 19.759 18.346 1.00 94.31 298 VAL A O 1
ATOM 2335 N N . GLY A 1 299 ? -2.239 21.736 17.946 1.00 93.94 299 GLY A N 1
ATOM 2336 C CA . GLY A 1 299 ? -0.872 21.215 17.904 1.00 93.94 299 GLY A CA 1
ATOM 2337 C C . GLY A 1 299 ? -0.511 20.425 16.641 1.00 93.94 299 GLY A C 1
ATOM 2338 O O . GLY A 1 299 ? 0.574 19.846 16.597 1.00 93.94 299 GLY A O 1
ATOM 2339 N N . LYS A 1 300 ? -1.373 20.371 15.614 1.00 95.88 300 LYS A N 1
ATOM 2340 C CA . LYS A 1 300 ? -1.049 19.755 14.314 1.00 95.88 300 LYS A CA 1
ATOM 2341 C C . LYS A 1 300 ? -0.623 20.791 13.285 1.00 95.88 300 LYS A C 1
ATOM 2343 O O . LYS A 1 300 ? -1.250 21.837 13.180 1.00 95.88 300 LYS A O 1
ATOM 2348 N N . ASN A 1 301 ? 0.417 20.485 12.509 1.00 96.81 301 ASN A N 1
ATOM 2349 C CA . ASN A 1 301 ? 0.914 21.353 11.432 1.00 96.81 301 ASN A CA 1
ATOM 2350 C C . ASN A 1 301 ? 0.201 21.119 10.087 1.00 96.81 301 ASN A C 1
ATOM 2352 O O . ASN A 1 301 ? 0.669 21.559 9.042 1.00 96.81 301 ASN A O 1
ATOM 2356 N N . TYR A 1 302 ? -0.930 20.417 10.117 1.00 96.19 302 TYR A N 1
ATOM 2357 C CA . TYR A 1 302 ? -1.766 20.111 8.966 1.00 96.19 302 TYR A CA 1
ATOM 2358 C C . TYR A 1 302 ? -3.245 20.224 9.346 1.00 96.19 302 TYR A C 1
ATOM 2360 O O . TYR A 1 302 ? -3.624 19.965 10.493 1.00 96.19 302 TYR A O 1
ATOM 2368 N N . ARG A 1 303 ? -4.074 20.555 8.353 1.00 97.62 303 ARG A N 1
ATOM 2369 C CA . ARG A 1 303 ? -5.527 20.351 8.397 1.00 97.62 303 ARG A CA 1
ATOM 2370 C C . ARG A 1 303 ? -5.843 18.894 8.080 1.00 97.62 303 ARG A C 1
ATOM 2372 O O . ARG A 1 303 ? -5.165 18.277 7.250 1.00 97.62 303 ARG A O 1
ATOM 2379 N N . SER A 1 304 ? -6.885 18.366 8.705 1.00 98.25 304 SER A N 1
ATOM 2380 C CA . SER A 1 304 ? -7.444 17.060 8.373 1.00 98.25 304 SER A CA 1
ATOM 2381 C C . SER A 1 304 ? -8.749 17.203 7.596 1.00 98.25 304 SER A C 1
ATOM 2383 O O . SER A 1 304 ? -9.560 18.072 7.911 1.00 98.25 304 SER A O 1
ATOM 2385 N N . VAL A 1 305 ? -8.981 16.304 6.643 1.00 98.50 305 VAL A N 1
ATOM 2386 C CA . VAL A 1 305 ? -10.316 16.038 6.100 1.00 98.50 305 VAL A CA 1
ATOM 2387 C C . VAL A 1 305 ? -11.021 15.035 7.007 1.00 98.50 305 VAL A C 1
ATOM 2389 O O . VAL A 1 305 ? -10.406 14.059 7.443 1.00 98.50 305 VAL A O 1
ATOM 2392 N N . ILE A 1 306 ? -12.293 15.286 7.303 1.00 98.31 306 ILE A N 1
ATOM 2393 C CA . ILE A 1 306 ? -13.189 14.361 7.993 1.00 98.31 306 ILE A CA 1
ATOM 2394 C C . ILE A 1 306 ? -13.887 13.518 6.929 1.00 98.31 306 ILE A C 1
ATOM 2396 O O . ILE A 1 306 ? -14.522 14.053 6.021 1.00 98.31 306 ILE A O 1
ATOM 2400 N N . LEU A 1 307 ? -13.768 12.203 7.056 1.00 98.62 307 LEU A N 1
ATOM 2401 C CA . LEU A 1 307 ? -14.315 11.214 6.141 1.00 98.62 307 LEU A CA 1
ATOM 2402 C C . LEU A 1 307 ? -15.357 10.369 6.874 1.00 98.62 307 LEU A C 1
ATOM 2404 O O . LEU A 1 307 ? -15.107 9.913 7.990 1.00 98.62 307 LEU A O 1
ATOM 2408 N N . GLU A 1 308 ? -16.506 10.142 6.246 1.00 98.56 308 GLU A N 1
ATOM 2409 C CA . GLU A 1 308 ? -17.611 9.360 6.797 1.00 98.56 308 GLU A CA 1
ATOM 2410 C C . GLU A 1 308 ? -18.137 8.351 5.779 1.00 98.56 308 GLU A C 1
ATOM 2412 O O . GLU A 1 308 ? -18.229 8.641 4.587 1.00 98.56 308 GLU A O 1
ATOM 2417 N N . LYS A 1 309 ? -18.513 7.170 6.263 1.00 98.44 309 LYS A N 1
ATOM 2418 C CA . LYS A 1 309 ? -19.257 6.170 5.503 1.00 98.44 309 LYS A CA 1
ATOM 2419 C C . LYS A 1 309 ? -20.524 5.803 6.263 1.00 98.44 309 LYS A C 1
ATOM 2421 O O . LYS A 1 309 ? -20.445 5.434 7.436 1.00 98.44 309 LYS A O 1
ATOM 2426 N N . VAL A 1 310 ? -21.662 5.884 5.578 1.00 97.69 310 VAL A N 1
ATOM 2427 C CA . VAL A 1 310 ? -22.932 5.310 6.039 1.00 97.69 310 VAL A CA 1
ATOM 2428 C C . VAL A 1 310 ? -22.930 3.827 5.678 1.00 97.69 310 VAL A C 1
ATOM 2430 O O . VAL A 1 310 ? -22.625 3.459 4.543 1.00 97.69 310 VAL A O 1
ATOM 2433 N N . LEU A 1 311 ? -23.202 2.984 6.662 1.00 95.12 311 LEU A N 1
ATOM 2434 C CA . LEU A 1 311 ? -23.257 1.537 6.559 1.00 95.12 311 LEU A CA 1
ATOM 2435 C C . LEU A 1 311 ? -24.681 1.109 6.195 1.00 95.12 311 LEU A C 1
ATOM 2437 O O . LEU A 1 311 ? -25.654 1.716 6.640 1.00 95.12 311 LEU A O 1
ATOM 2441 N N . SER A 1 312 ? -24.776 0.067 5.376 1.00 81.44 312 SER A N 1
ATOM 2442 C CA . SER A 1 312 ? -26.023 -0.552 4.914 1.00 81.44 312 SER A CA 1
ATOM 2443 C C . SER A 1 312 ? -26.130 -1.981 5.410 1.00 81.44 312 SER A C 1
ATOM 2445 O O . SER A 1 312 ? -25.085 -2.670 5.316 1.00 81.44 312 SER A O 1
#

pLDDT: mean 92.26, std 9.01, range [42.31, 98.69]